Protein 5XOZ (pdb70)

B-factor: mean 30.53, std 9.02, range [13.04, 69.24]

CATH classification: 2.80.10.50

Secondary structure (P-SEA, 3-state):
cccccccccccccccbbbbbbbccccccbbbbbbbbccccccccbbbbbcccccccbbbbbbbccccccccccccbbbbbbccccccccccbbbbbbbccccccccccccccccccbbbbbbccccccccccccbbbbbbcccccbbbbbbbbcccccbbbbbbcccccccccccccc/cccccccccccccccbbbbbbbccccccbbbbbcccccccccccbbbbbcccccccbbbbbbbcccccccccccccbbbbbccccccccccbbbbbbccccccbbbbbbcccccccbbbbbbccccccccccccbbbbbbcccccbbbbbbbbbccccbbbbbbccccccccccccccc

Solvent-accessible surface area: 17000 Å² total; per-residue (Å²): 156,93,67,0,69,12,65,114,46,82,33,0,52,4,2,21,61,10,53,1,18,8,14,105,123,28,127,28,5,2,0,0,48,24,46,110,18,55,153,37,171,9,36,4,4,0,0,0,11,69,134,96,123,69,62,25,30,24,0,17,0,2,4,75,44,173,8,61,4,38,0,58,8,42,32,72,0,49,0,19,1,44,152,84,32,152,68,0,125,31,17,72,12,40,0,7,40,6,120,118,27,118,70,18,0,0,0,0,6,7,109,111,30,16,113,72,89,124,55,56,76,32,41,4,16,0,72,87,44,56,83,58,129,2,15,46,2,2,2,25,45,153,89,31,131,103,65,35,41,0,2,85,84,75,50,125,40,43,0,42,4,0,9,20,22,138,158,149,9,10,48,0,4,0,30,76,13,138,151,66,61,0,18,10,14,28,0,45,22,0,104,43,37,24,94,12,44,1,31,11,21,108,142,27,125,29,5,2,0,0,47,22,47,115,19,62,144,35,163,9,35,3,4,0,0,0,6,72,120,86,126,61,64,25,36,16,0,65,0,46,23,70,54,169,60,93,37,38,0,52,6,40,34,69,1,44,0,27,2,50,147,82,32,150,62,0,102,41,18,88,14,40,0,3,38,11,116,126,27,120,71,19,0,0,0,0,6,9,117,126,26,10,115,77,88,118,52,54,73,30,42,5,13,0,74,82,48,67,80,47,41,1,15,46,2,5,3,26,46,157,90,32,128,105,63,35,38,1,1,86,83,68,50,128,44,43,0,41,2,0,6,19,18,137,156,150,10,10,47,0,7,0,32,85,4,88,137

Nearest PDB structures (foldseek):
  5xoz-assembly1_A  TM=1.006E+00  e=1.380E-34  Cicer arietinum
  6jbp-assembly1_B  TM=9.599E-01  e=2.990E-22  Mucuna pruriens
  1r8n-assembly1_A  TM=9.044E-01  e=3.678E-17  Delonix regia
  5yh4-assembly1_A  TM=8.501E-01  e=3.879E-13  Vitis vinifera
  8wq6-assembly2_B  TM=8.380E-01  e=3.503E-12  Durio zibethinus

Sequence (357 aa):
VEQVLDINGNPIFPGGKYYILPAIRGPPGGGVRLDKTGDSECPVTVLQDYKEVINGLPVKFVIPGISPGIIFTGTPIEIEFTKKPNCAESSKWLIFVDDTIDKACIGIGGPENYSGKQTLSGTFNIQKYGSGFGYKLGFCVKGSPICLDIGRYDNDEGGRRLNLTEHEAFRVVFVDASVEQVLDINGNPIFPGGKYYILPAIRGPPGGGVRLDKTGDSECPVTVLQDYKEVINGLPVKFVIPGISPGIIFTGTPIEIEFTKKPNCAESSKWLIFVDDTIDKACIGIGGPENYSGKQTLSGTFNIQKYGSGFGYKLGFCVKGSPICLDIGRYDNDEGGRRLNLTEHEAFRVVFVDASS

Organism: Cicer arietinum (NCBI:txid3827)

Structure (mmCIF, N/CA/C/O backbone):
data_5XOZ
#
_entry.id   5XOZ
#
_cell.length_a   38.730
_cell.length_b   88.220
_cell.length_c   59.340
_cell.angle_alpha   90.00
_cell.angle_beta   108.32
_cell.angle_gamma   90.00
#
_symmetry.space_group_name_H-M   'P 1 21 1'
#
loop_
_atom_site.group_PDB
_atom_site.id
_atom_site.type_symbol
_atom_site.label_atom_id
_atom_site.label_alt_id
_atom_site.label_comp_id
_atom_site.label_asym_id
_atom_site.label_entity_id
_atom_site.label_seq_id
_atom_site.pdbx_PDB_ins_code
_atom_site.Cartn_x
_atom_site.Cartn_y
_atom_site.Cartn_z
_atom_site.occupancy
_atom_site.B_iso_or_equiv
_atom_site.auth_seq_id
_atom_site.auth_comp_id
_atom_site.auth_asym_id
_atom_site.auth_atom_id
_atom_site.pdbx_PDB_model_num
ATOM 1 N N . VAL A 1 12 ? -5.038 12.668 21.140 1.00 40.82 12 VAL A N 1
A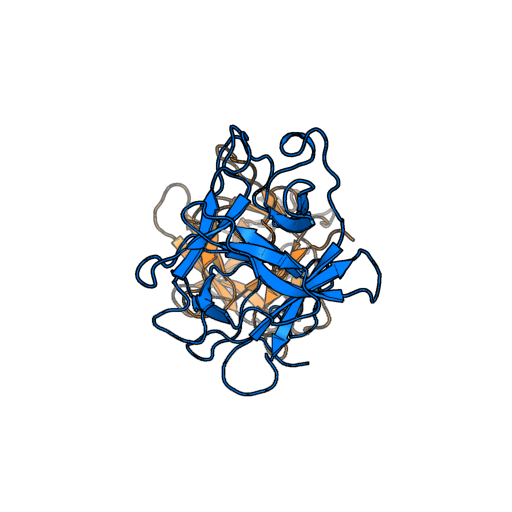TOM 2 C CA . VAL A 1 12 ? -3.747 12.813 20.334 1.00 39.41 12 VAL A CA 1
ATOM 3 C C . VAL A 1 12 ? -4.085 12.875 18.859 1.00 37.69 12 VAL A C 1
ATOM 4 O O . VAL A 1 12 ? -4.262 11.840 18.212 1.00 36.82 12 VAL A O 1
ATOM 8 N N . GLU A 1 13 ? -4.187 14.105 18.355 1.00 39.41 13 GLU A N 1
ATOM 9 C CA . GLU A 1 13 ? -4.457 14.387 16.935 1.00 36.49 13 GLU A CA 1
ATOM 10 C C . GLU A 1 13 ? -3.439 15.360 16.432 1.00 30.75 13 GLU A C 1
ATOM 11 O O . GLU A 1 13 ? -2.702 15.930 17.212 1.00 29.27 13 GLU A O 1
ATOM 17 N N . GLN A 1 14 ? -3.426 15.558 15.120 1.00 30.53 14 GLN A N 1
ATOM 18 C CA . GLN A 1 14 ? -2.613 16.602 14.516 1.00 30.48 14 GLN A CA 1
ATOM 19 C C . GLN A 1 14 ? -3.173 17.965 14.903 1.00 28.01 14 GLN A C 1
ATOM 20 O O . GLN A 1 14 ? -4.377 18.171 14.891 1.00 30.53 14 GLN A O 1
ATOM 26 N N . VAL A 1 15 ? -2.312 18.900 15.258 1.00 25.87 15 VAL A N 1
ATOM 27 C CA . VAL A 1 15 ? -2.767 20.285 15.477 1.00 25.57 15 VAL A CA 1
ATOM 28 C C . VAL A 1 15 ? -2.915 20.953 14.101 1.00 24.75 15 VAL A C 1
ATOM 29 O O . VAL A 1 15 ? -2.060 20.803 13.231 1.00 25.35 15 VAL A O 1
ATOM 33 N N . LEU A 1 16 ? -3.979 21.716 13.943 1.00 23.90 16 LEU A N 1
ATOM 34 C CA . LEU A 1 16 ? -4.310 22.343 12.683 1.00 27.03 16 LEU A CA 1
ATOM 35 C C . LEU A 1 16 ? -4.387 23.867 12.761 1.00 25.74 16 LEU A C 1
ATOM 36 O O . LEU A 1 16 ? -4.698 24.456 13.819 1.00 23.31 16 LEU A O 1
ATOM 41 N N . ASP A 1 17 ? -4.127 24.489 11.613 1.00 25.10 17 ASP A N 1
ATOM 42 C CA . ASP A 1 17 ? -4.281 25.933 11.486 1.00 29.52 17 ASP A CA 1
ATOM 43 C C . ASP A 1 17 ? -5.731 26.275 11.170 1.00 30.63 17 ASP A C 1
ATOM 44 O O . ASP A 1 17 ? -6.545 25.396 10.988 1.00 32.91 17 ASP A O 1
ATOM 49 N N . ILE A 1 18 ? -6.034 27.560 11.090 1.00 30.71 18 ILE A N 1
ATOM 50 C CA . ILE A 1 18 ? -7.359 28.039 10.727 1.00 31.35 18 ILE A CA 1
ATOM 51 C C . ILE A 1 18 ? -7.883 27.565 9.333 1.00 30.10 18 ILE A C 1
ATOM 52 O O . ILE A 1 18 ? -9.077 27.487 9.110 1.00 28.04 18 ILE A O 1
ATOM 57 N N . ASN A 1 19 ? -6.979 27.275 8.409 1.00 32.92 19 ASN A N 1
ATOM 58 C CA . ASN A 1 19 ? -7.344 26.790 7.062 1.00 34.62 19 ASN A CA 1
ATOM 59 C C . ASN A 1 19 ? -7.577 25.281 7.045 1.00 31.71 19 ASN A C 1
ATOM 60 O O . ASN A 1 19 ? -7.967 24.736 6.027 1.00 32.66 19 ASN A O 1
ATOM 65 N N . GLY A 1 20 ? -7.276 24.614 8.146 1.00 29.58 20 GLY A N 1
ATOM 66 C CA . GLY A 1 20 ? -7.476 23.190 8.284 1.00 28.79 20 GLY A CA 1
ATOM 67 C C . GLY A 1 20 ? -6.263 22.351 7.982 1.00 27.91 20 GLY A C 1
ATOM 68 O O . GLY A 1 20 ? -6.354 21.141 8.050 1.00 33.35 20 GLY A O 1
ATOM 69 N N . ASN A 1 21 ? -5.136 22.974 7.646 1.00 29.05 21 ASN A N 1
ATOM 70 C CA . ASN A 1 21 ? -3.896 22.253 7.359 1.00 29.63 21 ASN A CA 1
ATOM 71 C C . ASN A 1 21 ? -3.106 21.898 8.633 1.00 30.35 21 ASN A C 1
ATOM 72 O O . ASN A 1 21 ? -3.283 22.525 9.664 1.00 32.33 21 ASN A O 1
ATOM 77 N N . PRO A 1 22 ? -2.255 20.868 8.574 1.00 30.25 22 PRO A N 1
ATOM 78 C CA . PRO A 1 22 ? -1.430 20.597 9.744 1.00 28.63 22 PRO A CA 1
ATOM 79 C C . PRO A 1 22 ? -0.443 21.704 10.054 1.00 27.92 22 PRO A C 1
ATOM 80 O O . PRO A 1 22 ? 0.047 22.383 9.163 1.00 30.83 22 PRO A O 1
ATOM 84 N N . ILE A 1 23 ? -0.169 21.897 11.338 1.00 31.29 23 ILE A N 1
ATOM 85 C CA . ILE A 1 23 ? 0.950 22.726 11.803 1.00 26.89 23 ILE A CA 1
ATOM 86 C C . ILE A 1 23 ? 2.198 21.902 11.565 1.00 26.58 23 ILE A C 1
ATOM 87 O O . ILE A 1 23 ? 2.312 20.753 12.037 1.00 21.05 23 ILE A O 1
ATOM 92 N N . PHE A 1 24 ? 3.087 22.492 10.762 1.00 29.90 24 PHE A N 1
ATOM 93 C CA . PHE A 1 24 ? 4.399 21.931 10.466 1.00 29.24 24 PHE A CA 1
ATOM 94 C C . PHE A 1 24 ? 5.417 22.511 11.438 1.00 26.11 24 PHE A C 1
ATOM 95 O O . PHE A 1 24 ? 5.444 23.731 11.627 1.00 27.08 24 PHE A O 1
ATOM 103 N N . PRO A 1 25 ? 6.254 21.649 12.059 1.00 26.39 25 PRO A N 1
ATOM 104 C CA . PRO A 1 25 ? 7.416 22.150 12.814 1.00 25.43 25 PRO A CA 1
ATOM 105 C C . PRO A 1 25 ? 8.328 22.993 11.949 1.00 24.03 25 PRO A C 1
ATOM 106 O O . PRO A 1 25 ? 8.526 22.672 10.803 1.00 27.60 25 PRO A O 1
ATOM 110 N N . GLY A 1 26 ? 8.791 24.117 12.464 1.00 25.66 26 GLY A N 1
ATOM 111 C CA . GLY A 1 26 ? 9.527 25.092 11.657 1.00 25.54 26 GLY A CA 1
ATOM 112 C C . GLY A 1 26 ? 8.730 26.097 10.837 1.00 23.21 26 GLY A C 1
ATOM 113 O O . GLY A 1 26 ? 9.269 27.109 10.410 1.00 23.54 26 GLY A O 1
ATOM 114 N N . GLY A 1 27 ? 7.458 25.806 10.602 1.00 24.21 27 GLY A N 1
ATOM 115 C CA . GLY A 1 27 ? 6.578 26.671 9.867 1.00 23.50 27 GLY A CA 1
ATOM 116 C C . GLY A 1 27 ? 6.235 27.894 10.696 1.00 25.41 27 GLY A C 1
ATOM 117 O O . GLY A 1 27 ? 6.210 27.830 11.915 1.00 25.75 27 GLY A O 1
ATOM 118 N N . LYS A 1 28 ? 5.970 28.999 10.017 1.00 24.48 28 LYS A N 1
ATOM 119 C CA . LYS A 1 28 ? 5.705 30.258 10.631 1.00 24.61 28 LYS A CA 1
ATOM 120 C C . LYS A 1 28 ? 4.205 30.462 10.822 1.00 24.00 28 LYS A C 1
ATOM 121 O O . LYS A 1 28 ? 3.448 30.402 9.861 1.00 25.37 28 LYS A O 1
ATOM 127 N N . TYR A 1 29 ? 3.790 30.762 12.055 1.00 22.58 29 TYR A N 1
ATOM 128 C CA . TYR A 1 29 ? 2.382 30.968 12.379 1.00 21.40 29 TYR A CA 1
ATOM 129 C C . TYR A 1 29 ? 2.190 32.156 13.301 1.00 20.33 29 TYR A C 1
ATOM 130 O O . TYR A 1 29 ? 2.976 32.369 14.220 1.00 22.44 29 TYR A O 1
ATOM 139 N N . TYR A 1 30 ? 1.143 32.926 13.061 1.00 20.42 30 TYR A N 1
ATOM 140 C CA . TYR A 1 30 ? 0.608 33.825 14.057 1.00 20.90 30 TYR A CA 1
ATOM 141 C C . TYR A 1 30 ? -0.214 32.997 15.046 1.00 18.68 30 TYR A C 1
ATOM 142 O O . TYR A 1 30 ? -0.805 31.995 14.670 1.00 17.40 30 TYR A O 1
ATOM 151 N N . ILE A 1 31 ? -0.221 33.431 16.308 1.00 20.47 31 ILE A N 1
ATOM 152 C CA . ILE A 1 31 ? -1.128 32.923 17.363 1.00 20.15 31 ILE A CA 1
ATOM 153 C C . ILE A 1 31 ? -2.148 34.009 17.682 1.00 20.28 31 ILE A C 1
ATOM 154 O O . ILE A 1 31 ? -1.787 35.015 18.264 1.00 18.63 31 ILE A O 1
ATOM 159 N N . LEU A 1 32 ? -3.421 33.772 17.338 1.00 22.09 32 LEU A N 1
ATOM 160 C CA . LEU A 1 32 ? -4.493 34.773 17.483 1.00 20.76 32 LEU A CA 1
ATOM 161 C C . LEU A 1 32 ? -5.575 34.198 18.350 1.00 20.15 32 LEU A C 1
ATOM 162 O O . LEU A 1 32 ? -5.646 32.988 18.456 1.00 20.92 32 LEU A O 1
ATOM 167 N N . PRO A 1 33 ? -6.430 35.052 18.953 1.00 22.91 33 PRO A N 1
ATOM 168 C CA . PRO A 1 33 ? -7.657 34.572 19.628 1.00 23.91 33 PRO A CA 1
ATOM 169 C C . PRO A 1 33 ? -8.600 33.854 18.697 1.00 24.31 33 PRO A C 1
ATOM 170 O O . PRO A 1 33 ? -8.767 34.280 17.567 1.00 25.55 33 PRO A O 1
ATOM 174 N N . ALA A 1 34 ? -9.179 32.752 19.160 1.00 27.30 34 ALA A N 1
ATOM 175 C CA . ALA A 1 34 ? -10.142 32.009 18.374 1.00 27.90 34 ALA A CA 1
ATOM 176 C C . ALA A 1 34 ? -11.340 32.912 18.133 1.00 28.07 34 ALA A C 1
ATOM 177 O O . ALA A 1 34 ? -11.761 33.098 17.006 1.00 30.69 34 ALA A O 1
ATOM 179 N N . ILE A 1 35 ? -11.812 33.548 19.192 1.00 30.11 35 ILE A N 1
ATOM 180 C CA . ILE A 1 35 ? -12.904 34.512 19.123 1.00 32.26 35 ILE A CA 1
ATOM 181 C C . ILE A 1 35 ? -12.432 35.892 18.687 1.00 30.56 35 ILE A C 1
ATOM 182 O O . ILE A 1 35 ? -11.675 36.530 19.407 1.00 27.52 35 ILE A O 1
ATOM 187 N N . ARG A 1 36 ? -12.898 36.340 17.516 1.00 34.98 36 ARG A N 1
ATOM 188 C CA . ARG A 1 36 ? -12.576 37.668 16.976 1.00 37.59 36 ARG A CA 1
ATOM 189 C C . ARG A 1 36 ? -13.282 38.782 17.774 1.00 43.60 36 ARG A C 1
ATOM 190 O O . ARG A 1 36 ? -14.234 38.520 18.508 1.00 41.20 36 ARG A O 1
ATOM 198 N N . GLY A 1 37 ? -12.765 40.015 17.640 1.00 46.49 37 GLY A N 1
ATOM 199 C CA . GLY A 1 37 ? -13.300 41.206 18.310 1.00 40.94 37 GLY A CA 1
ATOM 200 C C . GLY A 1 37 ? -12.609 41.548 19.621 1.00 41.94 37 GLY A C 1
ATOM 201 O O . GLY A 1 37 ? -11.390 41.657 19.683 1.00 44.29 37 GLY A O 1
ATOM 202 N N . PRO A 1 38 ? -13.377 41.731 20.697 1.00 44.19 38 PRO A N 1
ATOM 203 C CA . PRO A 1 38 ? -12.820 42.168 21.991 1.00 41.88 38 PRO A CA 1
ATOM 204 C C . PRO A 1 38 ? -11.586 41.466 22.541 1.00 35.37 38 PRO A C 1
ATOM 205 O O . PRO A 1 38 ? -10.851 42.103 23.253 1.00 40.29 38 PRO A O 1
ATOM 209 N N . PRO A 1 39 ? -11.383 40.163 22.276 1.00 36.07 39 PRO A N 1
ATOM 210 C CA . PRO A 1 39 ? -10.154 39.511 22.820 1.00 37.01 39 PRO A CA 1
ATOM 211 C C . PRO A 1 39 ? -8.775 40.086 22.380 1.00 33.89 39 PRO A C 1
ATOM 212 O O . PRO A 1 39 ? -7.778 39.902 23.083 1.00 30.45 39 PRO A O 1
ATOM 216 N N . GLY A 1 40 ? -8.736 40.802 21.262 1.00 32.35 40 GLY A N 1
ATOM 217 C CA . GLY A 1 40 ? -7.563 41.571 20.895 1.00 30.52 40 GLY A CA 1
ATOM 218 C C . GLY A 1 40 ? -6.915 40.965 19.690 1.00 30.01 40 GLY A C 1
ATOM 219 O O . GLY A 1 40 ? -7.602 40.467 18.809 1.00 29.10 40 GLY A O 1
ATOM 220 N N . GLY A 1 41 ? -5.584 40.994 19.665 1.00 29.51 41 GLY A N 1
ATOM 221 C CA . GLY A 1 41 ? -4.800 40.500 18.522 1.00 26.92 41 GLY A CA 1
ATOM 222 C C . GLY A 1 41 ? -3.736 39.471 18.893 1.00 22.13 41 GLY A C 1
ATOM 223 O O . GLY A 1 41 ? -3.874 38.764 19.851 1.00 18.47 41 GLY A O 1
ATOM 224 N N . GLY A 1 42 ? -2.665 39.430 18.101 1.00 23.13 42 GLY A N 1
ATOM 225 C CA . GLY A 1 42 ? -1.624 38.417 18.183 1.00 21.69 42 GLY A CA 1
ATOM 226 C C . GLY A 1 42 ? -0.579 38.676 19.251 1.00 20.75 42 GLY A C 1
ATOM 227 O O . GLY A 1 42 ? -0.711 39.576 20.056 1.00 22.58 42 GLY A O 1
ATOM 228 N N . VAL A 1 43 ? 0.450 37.853 19.263 1.00 19.68 43 VAL A N 1
ATOM 229 C CA . VAL A 1 43 ? 1.486 37.914 20.291 1.00 20.22 43 VAL A CA 1
ATOM 230 C C . VAL A 1 43 ? 2.735 38.553 19.702 1.00 22.34 43 VAL A C 1
ATOM 231 O O . VAL A 1 43 ? 3.135 38.311 18.548 1.00 21.82 43 VAL A O 1
ATOM 235 N N . ARG A 1 44 ? 3.345 39.407 20.500 1.00 23.80 44 ARG A N 1
ATOM 236 C CA . ARG A 1 44 ? 4.520 40.145 20.057 1.00 24.85 44 ARG A CA 1
ATOM 237 C C . ARG A 1 44 ? 5.402 40.353 21.285 1.00 24.78 44 ARG A C 1
ATOM 238 O O . ARG A 1 44 ? 5.122 39.817 22.368 1.00 21.27 44 ARG A O 1
ATOM 246 N N . LEU A 1 45 ? 6.498 41.087 21.083 1.00 28.04 45 LEU A N 1
ATOM 247 C CA . LEU A 1 45 ? 7.472 41.347 22.158 1.00 27.65 45 LEU A CA 1
ATOM 248 C C . LEU A 1 45 ? 7.318 42.747 22.655 1.00 27.72 45 LEU A C 1
ATOM 249 O O . LEU A 1 45 ? 6.872 43.615 21.905 1.00 29.74 45 LEU A O 1
ATOM 254 N N . ASP A 1 46 ? 7.684 42.957 23.918 1.00 29.03 46 ASP A N 1
ATOM 255 C CA . ASP A 1 46 ? 7.845 44.321 24.450 1.00 31.40 46 ASP A CA 1
ATOM 256 C C . ASP A 1 46 ? 8.639 44.334 25.748 1.00 30.37 46 ASP A C 1
ATOM 257 O O . ASP A 1 46 ? 8.833 43.300 26.384 1.00 32.81 46 ASP A O 1
ATOM 262 N N . LYS A 1 47 ? 9.044 45.528 26.151 1.00 29.66 47 LYS A N 1
ATOM 263 C CA . LYS A 1 47 ? 9.704 45.747 27.423 1.00 32.81 47 LYS A CA 1
ATOM 264 C C . LYS A 1 47 ? 8.702 45.892 28.546 1.00 33.00 47 LYS A C 1
ATOM 265 O O . LYS A 1 47 ? 7.640 46.441 28.373 1.00 34.60 47 LYS A O 1
ATOM 271 N N . THR A 1 48 ? 9.034 45.370 29.704 1.00 36.11 48 THR A N 1
ATOM 272 C CA . THR A 1 48 ? 8.157 45.471 30.868 1.00 35.68 48 THR A CA 1
ATOM 273 C C . THR A 1 48 ? 9.055 45.592 32.068 1.00 38.12 48 THR A C 1
ATOM 274 O O . THR A 1 48 ? 10.220 45.169 32.023 1.00 41.26 48 THR A O 1
ATOM 278 N N . GLY A 1 49 ? 8.545 46.197 33.125 1.00 38.46 49 GLY A N 1
ATOM 279 C CA . GLY A 1 49 ? 9.267 46.244 34.385 1.00 40.49 49 GLY A CA 1
ATOM 280 C C . GLY A 1 49 ? 10.703 46.738 34.386 1.00 42.13 49 GLY A C 1
ATOM 281 O O . GLY A 1 49 ? 11.580 46.096 34.991 1.00 42.94 49 GLY A O 1
ATOM 282 N N . ASP A 1 50 ? 10.949 47.855 33.711 1.00 39.98 50 ASP A N 1
ATOM 283 C CA . ASP A 1 50 ? 12.275 48.507 33.736 1.00 49.45 50 ASP A CA 1
ATOM 284 C C . ASP A 1 50 ? 13.404 47.773 32.988 1.00 48.66 50 ASP A C 1
ATOM 285 O O . ASP A 1 50 ? 14.576 48.150 33.089 1.00 48.84 50 ASP A O 1
ATOM 290 N N . SER A 1 51 ? 13.040 46.749 32.222 1.00 49.25 51 SER A N 1
ATOM 291 C CA . SER A 1 51 ? 13.977 46.074 31.332 1.00 44.40 51 SER A CA 1
ATOM 292 C C . SER A 1 51 ? 14.324 47.003 30.167 1.00 41.42 51 SER A C 1
ATOM 293 O O . SER A 1 51 ? 13.491 47.767 29.666 1.00 38.70 51 SER A O 1
ATOM 296 N N . GLU A 1 52 ? 15.563 46.911 29.729 1.00 43.24 52 GLU A N 1
ATOM 297 C CA . GLU A 1 52 ? 16.009 47.674 28.575 1.00 46.21 52 GLU A CA 1
ATOM 298 C C . GLU A 1 52 ? 15.889 46.889 27.260 1.00 42.81 52 GLU A C 1
ATOM 299 O O . GLU A 1 52 ? 16.168 47.436 26.200 1.00 41.84 52 GLU A O 1
ATOM 305 N N . CYS A 1 53 ? 15.439 45.630 27.342 1.00 43.28 53 CYS A N 1
ATOM 306 C CA . CYS A 1 53 ? 15.311 44.718 26.190 1.00 36.90 53 CYS A CA 1
ATOM 307 C C . CYS A 1 53 ? 13.868 44.171 26.093 1.00 35.61 53 CYS A C 1
ATOM 308 O O . CYS A 1 53 ? 13.289 43.728 27.129 1.00 33.45 53 CYS A O 1
ATOM 311 N N . PRO A 1 54 ? 13.270 44.226 24.873 1.00 31.59 54 PRO A N 1
ATOM 312 C CA . PRO A 1 54 ? 11.908 43.703 24.666 1.00 29.25 54 PRO A CA 1
ATOM 313 C C . PRO A 1 54 ? 11.855 42.170 24.628 1.00 26.77 54 PRO A C 1
ATOM 314 O O . PRO A 1 54 ? 11.860 41.540 23.570 1.00 25.31 54 PRO A O 1
ATOM 318 N N . VAL A 1 55 ? 11.819 41.596 25.822 1.00 27.55 55 VAL A N 1
ATOM 319 C CA . VAL A 1 55 ? 11.805 40.161 25.995 1.00 25.47 55 VAL A CA 1
ATOM 320 C C . VAL A 1 55 ? 10.563 39.636 26.651 1.00 22.38 55 VAL A C 1
ATOM 321 O O . VAL A 1 55 ? 10.575 38.469 27.047 1.00 25.88 55 VAL A O 1
ATOM 325 N N . THR A 1 56 ? 9.519 40.434 26.778 1.00 20.76 56 THR A N 1
ATOM 326 C CA . THR A 1 56 ? 8.294 39.936 27.386 1.00 23.32 56 THR A CA 1
ATOM 327 C C . THR A 1 56 ? 7.300 39.629 26.315 1.00 20.75 56 THR A C 1
ATOM 328 O O . THR A 1 56 ? 7.130 40.422 25.423 1.00 23.46 56 THR A O 1
ATOM 332 N N . VAL A 1 57 ? 6.648 38.480 26.396 1.00 20.11 57 VAL A N 1
ATOM 333 C CA . VAL A 1 57 ? 5.583 38.177 25.425 1.00 21.92 57 VAL A CA 1
ATOM 334 C C . VAL A 1 57 ? 4.340 38.923 25.867 1.00 21.90 57 VAL A C 1
ATOM 335 O O . VAL A 1 57 ? 3.862 38.719 27.015 1.00 24.19 57 VAL A O 1
ATOM 339 N N . LEU A 1 58 ? 3.858 39.768 24.964 1.00 20.85 58 LEU A N 1
ATOM 340 C CA . LEU A 1 58 ? 2.592 40.480 25.093 1.00 24.53 58 LEU A CA 1
ATOM 341 C C . LEU A 1 58 ? 1.580 40.117 24.000 1.00 24.18 58 LEU A C 1
ATOM 342 O O . LEU A 1 58 ? 1.927 40.064 22.815 1.00 23.69 58 LEU A O 1
ATOM 347 N N . GLN A 1 59 ? 0.335 39.909 24.417 1.00 22.55 59 GLN A N 1
ATOM 348 C CA . GLN A 1 59 ? -0.782 39.765 23.493 1.00 24.92 59 GLN A CA 1
ATOM 349 C C . GLN A 1 59 ? -1.438 41.147 23.257 1.00 24.18 59 GLN A C 1
ATOM 350 O O . GLN A 1 59 ? -1.867 41.802 24.211 1.00 25.23 59 GLN A O 1
ATOM 356 N N . ASP A 1 60 ? -1.525 41.564 21.999 1.00 23.01 60 ASP A N 1
ATOM 357 C CA . ASP A 1 60 ? -1.979 42.911 21.654 1.00 27.70 60 ASP A CA 1
ATOM 358 C C . ASP A 1 60 ? -3.460 43.174 21.963 1.00 31.86 60 ASP A C 1
ATOM 359 O O . ASP A 1 60 ? -4.319 42.273 21.831 1.00 30.47 60 ASP A O 1
ATOM 364 N N . TYR A 1 61 ? -3.753 44.426 22.352 1.00 34.42 61 TYR A N 1
ATOM 365 C CA . TYR A 1 61 ? -5.120 44.852 22.643 1.00 32.78 61 TYR A CA 1
ATOM 366 C C . TYR A 1 61 ? -6.053 44.875 21.431 1.00 33.33 61 TYR A C 1
ATOM 367 O O . TYR A 1 61 ? -7.257 44.725 21.639 1.00 31.87 61 TYR A O 1
ATOM 376 N N . LYS A 1 62 ? -5.493 45.000 20.216 1.00 32.47 62 LYS A N 1
ATOM 377 C CA . LYS A 1 62 ? -6.244 45.211 18.986 1.00 32.84 62 LYS A CA 1
ATOM 378 C C . LYS A 1 62 ? -6.128 44.087 17.972 1.00 30.81 62 LYS A C 1
ATOM 379 O O . LYS A 1 62 ? -5.066 43.771 17.524 1.00 33.18 62 LYS A O 1
ATOM 385 N N . GLU A 1 63 ? -7.257 43.500 17.609 1.00 35.28 63 GLU A N 1
ATOM 386 C CA . GLU A 1 63 ? -7.416 42.522 16.489 1.00 35.78 63 GLU A CA 1
ATOM 387 C C . GLU A 1 63 ? -6.631 42.811 15.205 1.00 34.76 63 GLU A C 1
ATOM 388 O O . GLU A 1 63 ? -6.074 41.910 14.574 1.00 34.89 63 GLU A O 1
ATOM 394 N N . VAL A 1 64 ? -6.565 44.064 14.809 1.00 35.24 64 VAL A N 1
ATOM 395 C CA . VAL A 1 64 ? -5.811 44.396 13.581 1.00 36.10 64 VAL A CA 1
ATOM 396 C C . VAL A 1 64 ? -4.318 43.997 13.629 1.00 33.73 64 VAL A C 1
ATOM 397 O O . VAL A 1 64 ? -3.732 43.702 12.590 1.00 32.55 64 VAL A O 1
ATOM 401 N N . ILE A 1 65 ? -3.726 43.981 14.828 1.00 31.70 65 ILE A N 1
ATOM 402 C CA . ILE A 1 65 ? -2.324 43.583 15.019 1.00 28.15 65 ILE A CA 1
ATOM 403 C C . ILE A 1 65 ? -2.243 42.053 15.108 1.00 25.14 65 ILE A C 1
ATOM 404 O O . ILE A 1 65 ? -2.625 41.478 16.101 1.00 22.83 65 ILE A O 1
ATOM 409 N N . ASN A 1 66 ? -1.747 41.412 14.064 1.00 24.33 66 ASN A N 1
ATOM 410 C CA . ASN A 1 66 ? -1.468 39.982 14.094 1.00 25.52 66 ASN A CA 1
ATOM 411 C C . ASN A 1 66 ? -0.181 39.594 14.858 1.00 25.16 66 ASN A C 1
ATOM 412 O O . ASN A 1 66 ? -0.000 38.427 15.266 1.00 26.07 66 ASN A O 1
ATOM 417 N N . GLY A 1 67 ? 0.728 40.547 15.028 1.00 25.27 67 GLY A N 1
ATOM 418 C CA . GLY A 1 67 ? 1.933 40.350 15.834 1.00 23.59 67 GLY A CA 1
ATOM 419 C C . GLY A 1 67 ? 3.076 39.652 15.131 1.00 21.83 67 GLY A C 1
ATOM 420 O O . GLY A 1 67 ? 3.179 39.685 13.916 1.00 22.24 67 GLY A O 1
ATOM 421 N N . LEU A 1 68 ? 3.933 39.027 15.927 1.00 21.41 68 LEU A N 1
ATOM 422 C CA . LEU A 1 68 ? 5.143 38.413 15.446 1.00 21.48 68 LEU A CA 1
ATOM 423 C C . LEU A 1 68 ? 4.954 36.918 15.262 1.00 21.44 68 LEU A C 1
ATOM 424 O O . LEU A 1 68 ? 4.437 36.259 16.148 1.00 24.64 68 LEU A O 1
ATOM 429 N N . PRO A 1 69 ? 5.332 36.358 14.102 1.00 22.94 69 PRO A N 1
ATOM 430 C CA . PRO A 1 69 ? 5.107 34.929 13.923 1.00 22.12 69 PRO A CA 1
ATOM 431 C C . PRO A 1 69 ? 6.001 34.075 14.812 1.00 24.00 69 PRO A C 1
ATOM 432 O O . PRO A 1 69 ? 7.166 34.454 15.111 1.00 27.89 69 PRO A O 1
ATOM 436 N N . VAL A 1 70 ? 5.493 32.917 15.199 1.00 21.67 70 VAL A N 1
ATOM 437 C CA . VAL A 1 70 ? 6.303 31.909 15.909 1.00 20.09 70 VAL A CA 1
ATOM 438 C C . VAL A 1 70 ? 6.603 30.738 14.979 1.00 20.66 70 VAL A C 1
ATOM 439 O O . VAL A 1 70 ? 6.032 30.636 13.901 1.00 21.29 70 VAL A O 1
ATOM 443 N N . LYS A 1 71 ? 7.489 29.855 15.422 1.00 20.81 71 LYS A N 1
ATOM 444 C CA . LYS A 1 71 ? 7.581 28.507 14.911 1.00 21.07 71 LYS A CA 1
ATOM 445 C C . LYS A 1 71 ? 7.672 27.529 16.052 1.00 19.54 71 LYS A C 1
ATOM 446 O O . LYS A 1 71 ? 8.244 27.793 17.071 1.00 19.50 71 LYS A O 1
ATOM 452 N N . PHE A 1 72 ? 7.088 26.365 15.840 1.00 21.72 72 PHE A N 1
ATOM 453 C CA . PHE A 1 72 ? 7.031 25.314 16.833 1.00 21.45 72 PHE A CA 1
ATOM 454 C C . PHE A 1 72 ? 8.076 24.262 16.498 1.00 21.99 72 PHE A C 1
ATOM 455 O O . PHE A 1 72 ? 8.080 23.753 15.405 1.00 25.05 72 PHE A O 1
ATOM 463 N N . VAL A 1 73 ? 8.968 23.981 17.439 1.00 21.49 73 VAL A N 1
ATOM 464 C CA . VAL A 1 73 ? 10.072 23.042 17.282 1.00 22.60 73 VAL A CA 1
ATOM 465 C C . VAL A 1 73 ? 9.806 21.862 18.202 1.00 25.51 73 VAL A C 1
ATOM 466 O O . VAL A 1 73 ? 9.222 22.056 19.271 1.00 28.76 73 VAL A O 1
ATOM 470 N N . ILE A 1 74 ? 10.195 20.649 17.811 1.00 25.37 74 ILE A N 1
ATOM 471 C CA . ILE A 1 74 ? 9.975 19.480 18.658 1.00 25.55 74 ILE A CA 1
ATOM 472 C C . ILE A 1 74 ? 11.323 19.028 19.193 1.00 26.51 74 ILE A C 1
ATOM 473 O O . ILE A 1 74 ? 12.214 18.808 18.412 1.00 29.35 74 ILE A O 1
ATOM 478 N N . PRO A 1 75 ? 11.483 18.896 20.523 1.00 26.15 75 PRO A N 1
ATOM 479 C CA . PRO A 1 75 ? 12.703 18.298 21.038 1.00 24.09 75 PRO A CA 1
ATOM 480 C C . PRO A 1 75 ? 12.766 16.766 20.942 1.00 28.79 75 PRO A C 1
ATOM 481 O O . PRO A 1 75 ? 13.863 16.220 20.816 1.00 33.34 75 PRO A O 1
ATOM 485 N N . GLY A 1 76 ? 11.635 16.063 21.038 1.00 31.49 76 GLY A N 1
ATOM 486 C CA . GLY A 1 76 ? 11.627 14.576 20.907 1.00 35.99 76 GLY A CA 1
ATOM 487 C C . GLY A 1 76 ? 11.877 14.049 19.477 1.00 39.18 76 GLY A C 1
ATOM 488 O O . GLY A 1 76 ? 12.506 14.740 18.645 1.00 39.56 76 GLY A O 1
ATOM 489 N N . ILE A 1 77 ? 11.402 12.833 19.188 1.00 37.19 77 ILE A N 1
ATOM 490 C CA . ILE A 1 77 ? 11.425 12.325 17.799 1.00 42.00 77 ILE A CA 1
ATOM 491 C C . ILE A 1 77 ? 10.267 12.918 17.045 1.00 40.92 77 ILE A C 1
ATOM 492 O O . ILE A 1 77 ? 9.153 12.889 17.533 1.00 40.93 77 ILE A O 1
ATOM 497 N N . SER A 1 78 ? 10.519 13.405 15.832 1.00 40.74 78 SER A N 1
ATOM 498 C CA . SER A 1 78 ? 9.481 14.120 15.064 1.00 39.26 78 SER A CA 1
ATOM 499 C C . SER A 1 78 ? 8.883 13.239 13.997 1.00 37.51 78 SER A C 1
ATOM 500 O O . SER A 1 78 ? 9.620 12.596 13.269 1.00 37.61 78 SER A O 1
ATOM 503 N N . PRO A 1 79 ? 7.538 13.234 13.885 1.00 40.87 79 PRO A N 1
ATOM 504 C CA . PRO A 1 79 ? 6.922 12.611 12.719 1.00 40.49 79 PRO A CA 1
ATOM 505 C C . PRO A 1 79 ? 6.824 13.608 11.528 1.00 43.54 79 PRO A C 1
ATOM 506 O O . PRO A 1 79 ? 6.439 13.212 10.423 1.00 46.63 79 PRO A O 1
ATOM 510 N N . GLY A 1 80 ? 7.160 14.886 11.749 1.00 40.82 80 GLY A N 1
ATOM 511 C CA . GLY A 1 80 ? 6.992 15.936 10.728 1.00 38.95 80 GLY A CA 1
ATOM 512 C C . GLY A 1 80 ? 5.735 16.794 10.881 1.00 37.14 80 GLY A C 1
ATOM 513 O O . GLY A 1 80 ? 5.480 17.682 10.068 1.00 32.57 80 GLY A O 1
ATOM 514 N N . ILE A 1 81 ? 4.958 16.523 11.937 1.00 38.47 81 ILE A N 1
ATOM 515 C CA . ILE A 1 81 ? 3.725 17.263 12.272 1.00 35.54 81 ILE A CA 1
ATOM 516 C C . ILE A 1 81 ? 3.635 17.403 13.802 1.00 31.53 81 ILE A C 1
ATOM 517 O O . ILE A 1 81 ? 4.084 16.511 14.559 1.00 31.59 81 ILE A O 1
ATOM 522 N N . ILE A 1 82 ? 3.058 18.521 14.246 1.00 28.30 82 ILE A N 1
ATOM 523 C CA . ILE A 1 82 ? 2.819 18.782 15.684 1.00 25.73 82 ILE A CA 1
ATOM 524 C C . ILE A 1 82 ? 1.521 18.093 16.100 1.00 24.98 82 ILE A C 1
ATOM 525 O O . ILE A 1 82 ? 0.453 18.429 15.591 1.00 26.56 82 ILE A O 1
ATOM 530 N N . PHE A 1 83 ? 1.604 17.164 17.034 1.00 24.62 83 PHE A N 1
ATOM 531 C CA . PHE A 1 83 ? 0.414 16.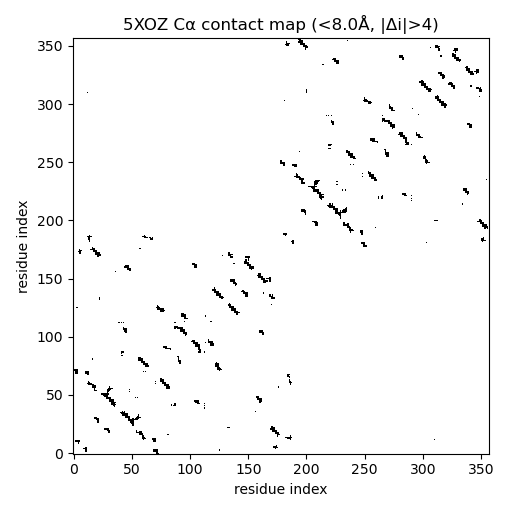587 17.666 1.00 26.52 83 PHE A CA 1
ATOM 532 C C . PHE A 1 83 ? 0.011 17.322 18.979 1.00 27.47 83 PHE A C 1
ATOM 533 O O . PHE A 1 83 ? 0.828 17.976 19.644 1.00 27.81 83 PHE A O 1
ATOM 541 N N . THR A 1 84 ? -1.258 17.197 19.356 1.00 26.99 84 THR A N 1
ATOM 542 C CA . THR A 1 84 ? -1.719 17.633 20.659 1.00 26.59 84 THR A CA 1
ATOM 543 C C . THR A 1 84 ? -0.978 16.893 21.734 1.00 25.81 84 THR A C 1
ATOM 544 O O . THR A 1 84 ? -0.514 15.812 21.514 1.00 27.56 84 THR A O 1
ATOM 548 N N . GLY A 1 85 ? -0.823 17.534 22.887 1.00 28.89 85 GLY A N 1
ATOM 549 C CA . GLY A 1 85 ? -0.105 16.967 24.025 1.00 27.86 85 GLY A CA 1
ATOM 550 C C . GLY A 1 85 ? 1.312 16.532 23.753 1.00 26.12 85 GLY A C 1
ATOM 551 O O . GLY A 1 85 ? 1.805 15.629 24.373 1.00 31.89 85 GLY A O 1
ATOM 552 N N . THR A 1 86 ? 1.966 17.167 22.819 1.00 26.25 86 THR A N 1
ATOM 553 C CA . THR A 1 86 ? 3.345 16.833 22.487 1.00 26.03 86 THR A CA 1
ATOM 554 C C . THR A 1 86 ? 4.223 17.942 23.034 1.00 22.93 86 THR A C 1
ATOM 555 O O . THR A 1 86 ? 3.930 19.130 22.766 1.00 20.35 86 THR A O 1
ATOM 559 N N . PRO A 1 87 ? 5.287 17.574 23.785 1.00 21.90 87 PRO A N 1
ATOM 560 C CA . PRO A 1 87 ? 6.211 18.614 24.205 1.00 21.22 87 PRO A CA 1
ATOM 561 C C . PRO A 1 87 ? 6.763 19.340 22.976 1.00 20.32 87 PRO A C 1
ATOM 562 O O . PRO A 1 87 ? 7.220 18.722 22.025 1.00 21.75 87 PRO A O 1
ATOM 566 N N . ILE A 1 88 ? 6.640 20.653 22.989 1.00 20.44 88 ILE A N 1
ATOM 567 C CA . ILE A 1 88 ? 7.196 21.497 21.954 1.00 19.81 88 ILE A CA 1
ATOM 568 C C . ILE A 1 88 ? 7.895 22.725 22.560 1.00 20.75 88 ILE A C 1
ATOM 569 O O . ILE A 1 88 ? 7.674 23.096 23.726 1.00 20.17 88 ILE A O 1
ATOM 574 N N . GLU A 1 89 ? 8.718 23.358 21.731 1.00 19.89 89 GLU A N 1
ATOM 575 C CA . GLU A 1 89 ? 9.303 24.655 22.021 1.00 19.05 89 GLU A CA 1
ATOM 576 C C . GLU A 1 89 ? 8.715 25.660 21.085 1.00 17.51 89 GLU A C 1
ATOM 577 O O . GLU A 1 89 ? 8.497 25.352 19.946 1.00 20.14 89 GLU A O 1
ATOM 583 N N . ILE A 1 90 ? 8.394 26.838 21.586 1.00 17.07 90 ILE A N 1
ATOM 584 C CA . ILE A 1 90 ? 7.832 27.909 20.788 1.00 16.58 90 ILE A CA 1
ATOM 585 C C . ILE A 1 90 ? 8.914 28.961 20.677 1.00 17.91 90 ILE A C 1
ATOM 586 O O . ILE A 1 90 ? 9.588 29.273 21.636 1.00 15.86 90 ILE A O 1
ATOM 591 N N . GLU A 1 91 ? 9.089 29.521 19.494 1.00 20.74 91 GLU A N 1
ATOM 592 C CA . GLU A 1 91 ? 10.031 30.610 19.337 1.00 21.15 91 GLU A CA 1
ATOM 593 C C . GLU A 1 91 ? 9.600 31.612 18.291 1.00 20.73 91 GLU A C 1
ATOM 594 O O . GLU A 1 91 ? 9.147 31.214 17.218 1.00 19.27 91 GLU A O 1
ATOM 600 N N . PHE A 1 92 ? 9.747 32.907 18.608 1.00 19.92 92 PHE A N 1
ATOM 601 C CA . PHE A 1 92 ? 9.521 33.931 17.628 1.00 19.77 92 PHE A CA 1
ATOM 602 C C . PHE A 1 92 ? 10.533 33.782 16.469 1.00 21.96 92 PHE A C 1
ATOM 603 O O . PHE A 1 92 ? 11.648 33.347 16.644 1.00 16.92 92 PHE A O 1
ATOM 611 N N . THR A 1 93 ? 10.099 34.166 15.272 1.00 26.23 93 THR A N 1
ATOM 612 C CA . THR A 1 93 ? 10.933 34.115 14.089 1.00 26.65 93 THR A CA 1
ATOM 613 C C . THR A 1 93 ? 11.957 35.247 14.054 1.00 26.76 93 THR A C 1
ATOM 614 O O . THR A 1 93 ? 13.107 35.013 13.806 1.00 30.43 93 THR A O 1
ATOM 618 N N . LYS A 1 94 ? 11.529 36.473 14.263 1.00 29.13 94 LYS A N 1
ATOM 619 C CA . LYS A 1 94 ? 12.473 37.602 14.416 1.00 30.66 94 LYS A CA 1
ATOM 620 C C . LYS A 1 94 ? 12.690 37.682 15.899 1.00 28.44 94 LYS A C 1
ATOM 621 O O . LYS A 1 94 ? 11.895 37.134 16.644 1.00 27.95 94 LYS A O 1
ATOM 627 N N . LYS A 1 95 ? 13.781 38.335 16.305 1.00 29.49 95 LYS A N 1
ATOM 628 C CA . LYS A 1 95 ? 14.045 38.710 17.706 1.00 28.52 95 LYS A CA 1
ATOM 629 C C . LYS A 1 95 ? 15.034 39.874 17.785 1.00 28.25 95 LYS A C 1
ATOM 630 O O . LYS A 1 95 ? 15.852 40.037 16.882 1.00 27.84 95 LYS A O 1
ATOM 636 N N . PRO A 1 96 ? 14.981 40.669 18.879 1.00 28.57 96 PRO A N 1
ATOM 637 C CA . PRO A 1 96 ? 15.915 41.787 19.065 1.00 27.04 96 PRO A CA 1
ATOM 638 C C . PRO A 1 96 ? 17.331 41.332 19.457 1.00 32.09 96 PRO A C 1
ATOM 639 O O . PRO A 1 96 ? 17.496 40.261 20.084 1.00 34.29 96 PRO A O 1
ATOM 643 N N . ASN A 1 97 ? 18.329 42.150 19.104 1.00 33.17 97 ASN A N 1
ATOM 644 C CA . ASN A 1 97 ? 19.739 41.862 19.360 1.00 33.53 97 ASN A CA 1
ATOM 645 C C . ASN A 1 97 ? 20.061 41.608 20.832 1.00 39.91 97 ASN A C 1
ATOM 646 O O . ASN A 1 97 ? 20.760 40.630 21.170 1.00 43.58 97 ASN A O 1
ATOM 651 N N . CYS A 1 98 ? 19.516 42.434 21.720 1.00 39.53 98 CYS A N 1
ATOM 652 C CA . CYS A 1 98 ? 19.756 42.263 23.151 1.00 36.66 98 CYS A CA 1
ATOM 653 C C . CYS A 1 98 ? 19.211 40.941 23.761 1.00 35.97 98 CYS A C 1
ATOM 654 O O . CYS A 1 98 ? 19.488 40.624 24.928 1.00 36.77 98 CYS A O 1
ATOM 657 N N . ALA A 1 99 ? 18.369 40.220 23.025 1.00 33.33 99 ALA A N 1
ATOM 658 C CA . ALA A 1 99 ? 17.930 38.901 23.466 1.00 34.12 99 ALA A CA 1
ATOM 659 C C . ALA A 1 99 ? 18.855 37.840 22.870 1.00 31.69 99 ALA A C 1
ATOM 660 O O . ALA A 1 99 ? 19.077 37.810 21.670 1.00 28.50 99 ALA A O 1
ATOM 662 N N . GLU A 1 100 ? 19.395 36.987 23.730 1.00 31.94 100 GLU A N 1
ATOM 663 C CA . GLU A 1 100 ? 20.292 35.923 23.301 1.00 32.44 100 GLU A CA 1
ATOM 664 C C . GLU A 1 100 ? 19.542 34.925 22.401 1.00 33.11 100 GLU A C 1
ATOM 665 O O . GLU A 1 100 ? 20.074 34.454 21.380 1.00 35.15 100 GLU A O 1
ATOM 671 N N . SER A 1 101 ? 18.305 34.604 22.796 1.00 29.90 101 SER A N 1
ATOM 672 C CA . SER A 1 101 ? 17.482 33.598 22.141 1.00 26.70 101 SER A CA 1
ATOM 673 C C . SER A 1 101 ? 16.072 34.119 21.903 1.00 26.08 101 SER A C 1
ATOM 674 O O . SER A 1 101 ? 15.526 34.836 22.728 1.00 27.48 101 SER A O 1
ATOM 677 N N . SER A 1 102 ? 15.457 33.725 20.795 1.00 23.85 102 SER A N 1
ATOM 678 C CA . SER A 1 102 ? 14.048 34.032 20.579 1.00 22.79 102 SER A CA 1
ATOM 679 C C . SER A 1 102 ? 13.062 32.961 21.119 1.00 22.46 102 SER A C 1
ATOM 680 O O . SER A 1 102 ? 11.865 33.016 20.812 1.00 21.38 102 SER A O 1
ATOM 683 N N . LYS A 1 103 ? 13.568 32.027 21.923 1.00 21.36 103 LYS A N 1
ATOM 684 C CA . LYS A 1 103 ? 12.835 30.873 22.367 1.00 20.82 103 LYS A CA 1
ATOM 685 C C . LYS A 1 103 ? 11.997 31.284 23.571 1.00 18.06 103 LYS A C 1
ATOM 686 O O . LYS A 1 103 ? 12.489 31.852 24.487 1.00 21.16 103 LYS A O 1
ATOM 692 N N . TRP A 1 104 ? 10.717 30.987 23.539 1.00 18.20 104 TRP A N 1
ATOM 693 C CA . TRP A 1 104 ? 9.817 31.194 24.675 1.00 18.39 104 TRP A CA 1
ATOM 694 C C . TRP A 1 104 ? 10.241 30.389 25.908 1.00 18.20 104 TRP A C 1
ATOM 695 O O . TRP A 1 104 ? 10.544 29.214 25.801 1.00 18.31 104 TRP A O 1
ATOM 706 N N . LEU A 1 105 ? 10.254 31.073 27.043 1.00 19.28 105 LEU A N 1
ATOM 707 C CA . LEU A 1 105 ? 10.506 30.519 28.348 1.00 20.19 105 LEU A CA 1
ATOM 708 C C . LEU A 1 105 ? 9.540 31.124 29.351 1.00 20.30 105 LEU A C 1
ATOM 709 O O . LEU A 1 105 ? 8.820 32.055 29.050 1.00 20.68 105 LEU A O 1
ATOM 714 N N . ILE A 1 106 ? 9.549 30.580 30.562 1.00 23.51 106 ILE A N 1
ATOM 715 C CA . ILE A 1 106 ? 8.721 31.057 31.674 1.00 23.15 106 ILE A CA 1
ATOM 716 C C . ILE A 1 106 ? 9.612 31.748 32.673 1.00 23.43 106 ILE A C 1
ATOM 717 O O . ILE A 1 106 ? 10.611 31.166 33.111 1.00 23.81 106 ILE A O 1
ATOM 722 N N . PHE A 1 107 ? 9.227 32.972 33.038 1.00 25.88 107 PHE A N 1
ATOM 723 C CA . PHE A 1 107 ? 9.866 33.727 34.148 1.00 28.36 107 PHE A CA 1
ATOM 724 C C . PHE A 1 107 ? 8.838 34.157 35.211 1.00 28.98 107 PHE A C 1
ATOM 725 O O . PHE A 1 107 ? 7.703 34.453 34.896 1.00 27.81 107 PHE A O 1
ATOM 733 N N . VAL A 1 108 ? 9.260 34.206 36.463 1.00 32.58 108 VAL A N 1
ATOM 734 C CA . VAL A 1 108 ? 8.369 34.548 37.572 1.00 32.21 108 VAL A CA 1
ATOM 735 C C . VAL A 1 108 ? 8.468 36.049 37.845 1.00 31.12 108 VAL A C 1
ATOM 736 O O . VAL A 1 108 ? 9.533 36.554 38.194 1.00 32.74 108 VAL A O 1
ATOM 740 N N . ASP A 1 109 ? 7.348 36.738 37.688 1.00 33.48 109 ASP A N 1
ATOM 741 C CA . ASP A 1 109 ? 7.229 38.147 38.057 1.00 36.38 109 ASP A CA 1
ATOM 742 C C . ASP A 1 109 ? 6.681 38.279 39.478 1.00 39.27 109 ASP A C 1
ATOM 743 O O . ASP A 1 109 ? 5.480 38.054 39.738 1.00 34.69 109 ASP A O 1
ATOM 748 N N . ASP A 1 110 ? 7.578 38.665 40.386 1.00 44.05 110 ASP A N 1
ATOM 749 C CA . ASP A 1 110 ? 7.223 38.905 41.791 1.00 46.21 110 ASP A CA 1
ATOM 750 C C . ASP A 1 110 ? 6.242 40.061 42.026 1.00 44.07 110 ASP A C 1
ATOM 751 O O . ASP A 1 110 ? 5.513 40.033 43.006 1.00 44.18 110 ASP A O 1
ATOM 756 N N . THR A 1 111 ? 6.233 41.055 41.139 1.00 42.19 111 THR A N 1
ATOM 757 C CA . THR A 1 111 ? 5.430 42.253 41.333 1.00 41.43 111 THR A CA 1
ATOM 758 C C . THR A 1 111 ? 3.945 41.922 41.188 1.00 44.48 111 THR A C 1
ATOM 759 O O . THR A 1 111 ? 3.113 42.431 41.931 1.00 48.75 111 THR A O 1
ATOM 763 N N . ILE A 1 112 ? 3.627 41.062 40.225 1.00 45.20 112 ILE A N 1
ATOM 764 C CA . ILE A 1 112 ? 2.242 40.609 39.972 1.00 40.04 112 ILE A CA 1
ATOM 765 C C . ILE A 1 112 ? 1.972 39.142 40.362 1.00 38.29 112 ILE A C 1
ATOM 766 O O . ILE A 1 112 ? 0.850 38.646 40.262 1.00 34.25 112 ILE A O 1
ATOM 771 N N . ASP A 1 113 ? 3.011 38.445 40.800 1.00 43.81 113 ASP A N 1
ATOM 772 C CA . ASP A 1 113 ? 2.878 37.075 41.319 1.00 44.97 113 ASP A CA 1
ATOM 773 C C . ASP A 1 113 ? 2.331 36.072 40.259 1.00 45.09 113 ASP A C 1
ATOM 774 O O . ASP A 1 113 ? 1.410 35.292 40.518 1.00 41.96 113 ASP A O 1
ATOM 779 N N . LYS A 1 114 ? 2.938 36.116 39.074 1.00 41.07 114 LYS A N 1
ATOM 780 C CA . LYS A 1 114 ? 2.576 35.282 37.941 1.00 35.69 114 LYS A CA 1
ATOM 781 C C . LYS A 1 114 ? 3.846 34.761 37.250 1.00 34.07 114 LYS A C 1
ATOM 782 O O . LYS A 1 114 ? 4.855 35.487 37.093 1.00 32.02 114 LYS A O 1
ATOM 788 N N . ALA A 1 115 ? 3.777 33.504 36.828 1.00 28.31 115 ALA A N 1
ATOM 789 C CA . ALA A 1 115 ? 4.751 32.964 35.911 1.00 26.98 115 ALA A CA 1
ATOM 790 C C . ALA A 1 115 ? 4.299 33.301 34.500 1.00 25.66 115 ALA A C 1
ATOM 791 O O . ALA A 1 115 ? 3.281 32.807 34.059 1.00 26.11 115 ALA A O 1
ATOM 793 N N . CYS A 1 116 ? 5.054 34.170 33.827 1.00 26.45 116 CYS A N 1
ATOM 794 C CA . CYS A 1 116 ? 4.722 34.742 32.520 1.00 25.37 116 CYS A CA 1
ATOM 795 C C . CYS A 1 116 ? 5.704 34.253 31.450 1.00 23.96 116 CYS A C 1
ATOM 796 O O . CYS A 1 116 ? 6.807 33.806 31.763 1.00 23.94 116 CYS A O 1
ATOM 799 N N . ILE A 1 117 ? 5.284 34.327 30.193 1.00 22.65 117 ILE A N 1
ATOM 800 C CA . ILE A 1 117 ? 6.099 33.930 29.072 1.00 20.56 117 ILE A CA 1
ATOM 801 C C . ILE A 1 117 ? 6.988 35.116 28.633 1.00 22.26 117 ILE A C 1
ATOM 802 O O . ILE A 1 117 ? 6.493 36.212 28.315 1.00 23.85 117 ILE A O 1
ATOM 807 N N . GLY A 1 118 ? 8.296 34.863 28.577 1.00 22.70 118 GLY A N 1
ATOM 808 C CA . GLY A 1 118 ? 9.287 35.777 27.982 1.00 22.26 118 GLY A CA 1
ATOM 809 C C . GLY A 1 118 ? 10.264 35.015 27.060 1.00 24.28 118 GLY A C 1
ATOM 810 O O . GLY A 1 118 ? 10.194 33.772 26.939 1.00 21.85 118 GLY A O 1
ATOM 811 N N . ILE A 1 119 ? 11.150 35.756 26.377 1.00 24.17 119 ILE A N 1
ATOM 812 C CA . ILE A 1 119 ? 12.248 35.157 25.565 1.00 22.67 119 ILE A CA 1
ATOM 813 C C . ILE A 1 119 ? 13.602 35.489 26.233 1.00 24.62 119 ILE A C 1
ATOM 814 O O . ILE A 1 119 ? 13.628 35.938 27.395 1.00 25.07 119 ILE A O 1
ATOM 819 N N . GLY A 1 120 ? 14.712 35.274 25.528 1.00 24.28 120 GLY A N 1
ATOM 820 C CA . GLY A 1 120 ? 16.029 35.685 26.013 1.00 24.78 120 GLY A CA 1
ATOM 821 C C . GLY A 1 120 ? 16.702 34.614 26.847 1.00 28.11 120 GLY A C 1
ATOM 822 O O . GLY A 1 120 ? 16.439 33.432 26.660 1.00 28.46 120 GLY A O 1
ATOM 823 N N . GLY A 1 121 ? 17.568 35.042 27.767 1.00 31.92 121 GLY A N 1
ATOM 824 C CA . GLY A 1 121 ? 18.350 34.148 28.618 1.00 35.93 121 GLY A CA 1
ATOM 825 C C . GLY A 1 121 ? 18.488 34.636 30.056 1.00 40.41 121 GLY A C 1
ATOM 826 O O . GLY A 1 121 ? 17.771 35.590 30.473 1.00 38.62 121 GLY A O 1
ATOM 827 N N . PRO A 1 122 ? 19.346 33.946 30.862 1.00 44.30 122 PRO A N 1
ATOM 828 C CA . PRO A 1 122 ? 19.533 34.332 32.290 1.00 43.89 122 PRO A CA 1
ATOM 829 C C . PRO A 1 122 ? 19.857 35.829 32.424 1.00 42.73 122 PRO A C 1
ATOM 830 O O . PRO A 1 122 ? 19.249 36.512 33.253 1.00 42.40 122 PRO A O 1
ATOM 834 N N . GLU A 1 123 ? 20.730 36.332 31.545 1.00 40.61 123 GLU A N 1
ATOM 835 C CA . GLU A 1 123 ? 21.143 37.747 31.551 1.00 43.02 123 GLU A CA 1
ATOM 836 C C . GLU A 1 123 ? 19.994 38.752 31.426 1.00 42.39 123 GLU A C 1
ATOM 837 O O . GLU A 1 123 ? 20.026 39.826 32.044 1.00 43.77 123 GLU A O 1
ATOM 843 N N . ASN A 1 124 ? 18.959 38.395 30.671 1.00 40.50 124 ASN A N 1
ATOM 844 C CA . ASN A 1 124 ? 17.740 39.242 30.578 1.00 36.90 124 ASN A CA 1
ATOM 845 C C . ASN A 1 124 ? 16.858 39.179 31.857 1.00 35.04 124 ASN A C 1
ATOM 846 O O . ASN A 1 124 ? 15.901 39.925 31.964 1.00 34.87 124 ASN A O 1
ATOM 851 N N . TYR A 1 125 ? 17.156 38.297 32.812 1.00 35.58 125 TYR A N 1
ATOM 852 C CA . TYR A 1 125 ? 16.314 38.150 34.038 1.00 40.97 125 TYR A CA 1
ATOM 853 C C . TYR A 1 125 ? 17.181 38.105 35.320 1.00 46.89 125 TYR A C 1
ATOM 854 O O . TYR A 1 125 ? 17.400 37.023 35.925 1.00 40.71 125 TYR A O 1
ATOM 863 N N . SER A 1 126 ? 17.647 39.298 35.722 1.00 50.42 126 SER A N 1
ATOM 864 C CA . SER A 1 126 ? 18.697 39.452 36.730 1.00 53.05 126 SER A CA 1
ATOM 865 C C . SER A 1 126 ? 18.339 38.764 38.068 1.00 58.20 126 SER A C 1
ATOM 866 O O . SER A 1 126 ? 18.939 37.712 38.404 1.00 56.17 126 SER A O 1
ATOM 869 N N . GLY A 1 127 ? 17.349 39.325 38.792 1.00 53.05 127 GLY A N 1
ATOM 870 C CA . GLY A 1 127 ? 17.039 38.886 40.158 1.00 50.05 127 GLY A CA 1
ATOM 871 C C . GLY A 1 127 ? 15.843 37.963 40.269 1.00 55.69 127 GLY A C 1
ATOM 872 O O . GLY A 1 127 ? 15.208 37.918 41.333 1.00 55.19 127 GLY A O 1
ATOM 873 N N . LYS A 1 128 ? 15.557 37.200 39.195 1.00 53.06 128 LYS A N 1
ATOM 874 C CA . LYS A 1 128 ? 14.268 36.479 39.034 1.00 47.28 128 LYS A CA 1
ATOM 875 C C . LYS A 1 128 ? 14.446 34.967 38.758 1.00 42.30 128 LYS A C 1
ATOM 876 O O . LYS A 1 128 ? 15.457 34.542 38.202 1.00 38.22 128 LYS A O 1
ATOM 882 N N . GLN A 1 129 ? 13.455 34.178 39.179 1.00 41.23 129 GLN A N 1
ATOM 883 C CA . GLN A 1 129 ? 13.361 32.756 38.824 1.00 39.46 129 GLN A CA 1
ATOM 884 C C . GLN A 1 129 ? 12.825 32.569 37.384 1.00 34.80 129 GLN A C 1
ATOM 885 O O . GLN A 1 129 ? 11.896 33.254 36.956 1.00 28.64 129 GLN A O 1
ATOM 891 N N . THR A 1 130 ? 13.424 31.622 36.663 1.00 32.57 130 THR A N 1
ATOM 892 C CA . THR A 1 130 ? 12.873 31.115 35.411 1.00 30.59 130 THR A CA 1
ATOM 893 C C . THR A 1 130 ? 12.613 29.621 35.583 1.00 29.36 130 THR A C 1
ATOM 894 O O . THR A 1 130 ? 13.287 28.960 36.371 1.00 29.32 130 THR A O 1
ATOM 898 N N . LEU A 1 131 ? 11.628 29.091 34.867 1.00 27.80 131 LEU A N 1
ATOM 899 C CA . LEU A 1 131 ? 11.264 27.677 35.030 1.00 27.75 131 LEU A CA 1
ATOM 900 C C . LEU A 1 131 ? 11.531 26.889 33.782 1.00 26.76 131 LEU A C 1
ATOM 901 O O . LEU A 1 131 ? 10.921 27.149 32.763 1.00 31.07 131 LEU A O 1
ATOM 906 N N . SER A 1 132 ? 12.443 25.933 33.840 1.00 27.56 132 SER A N 1
ATOM 907 C CA . SER A 1 132 ? 12.638 25.002 32.732 1.00 27.82 132 SER A CA 1
ATOM 908 C C . SER A 1 132 ? 11.359 24.144 32.521 1.00 28.98 132 SER A C 1
ATOM 909 O O . SER A 1 132 ? 10.662 23.705 33.477 1.00 26.46 132 SER A O 1
ATOM 912 N N . GLY A 1 133 ? 11.074 23.881 31.251 1.00 28.16 133 GLY A N 1
ATOM 913 C CA . GLY A 1 133 ? 10.028 22.930 30.879 1.00 26.31 133 GLY A CA 1
ATOM 914 C C . GLY A 1 133 ? 9.668 23.011 29.411 1.00 24.27 133 GLY A C 1
ATOM 915 O O . GLY A 1 133 ? 10.364 23.578 28.637 1.00 25.51 133 GLY A O 1
ATOM 916 N N . THR A 1 134 ? 8.555 22.425 29.030 1.00 25.33 134 THR A N 1
ATOM 917 C CA . THR A 1 134 ? 8.130 22.392 27.649 1.00 21.28 134 THR A CA 1
ATOM 918 C C . THR A 1 134 ? 6.734 22.955 27.552 1.00 20.01 134 THR A C 1
ATOM 919 O O . THR A 1 134 ? 5.968 22.903 28.507 1.00 20.15 134 THR A O 1
ATOM 923 N N . PHE A 1 135 ? 6.425 23.540 26.407 1.00 18.84 135 PHE A N 1
ATOM 924 C CA . PHE A 1 135 ? 5.061 23.892 26.082 1.00 18.28 135 PHE A CA 1
ATOM 925 C C . PHE A 1 135 ? 4.356 22.689 25.412 1.00 19.21 135 PHE A C 1
ATOM 926 O O . PHE A 1 135 ? 4.959 21.647 25.088 1.00 18.80 135 PHE A O 1
ATOM 934 N N . ASN A 1 136 ? 3.055 22.841 25.237 1.00 19.49 136 ASN A N 1
ATOM 935 C CA . ASN A 1 136 ? 2.243 21.890 24.500 1.00 18.32 136 ASN A CA 1
ATOM 936 C C . ASN A 1 136 ? 1.039 22.633 23.942 1.00 16.81 136 ASN A C 1
ATOM 937 O O . ASN A 1 136 ? 0.853 23.770 24.251 1.00 17.33 136 ASN A O 1
ATOM 942 N N . ILE A 1 137 ? 0.284 21.962 23.079 1.00 20.16 137 ILE A N 1
ATOM 943 C CA . ILE A 1 137 ? -0.954 22.471 22.465 1.00 20.74 137 ILE A CA 1
ATOM 944 C C . ILE A 1 137 ? -2.021 21.409 22.668 1.00 20.68 137 ILE A C 1
ATOM 945 O O . ILE A 1 137 ? -1.754 20.234 22.524 1.00 18.19 137 ILE A O 1
ATOM 950 N N . GLN A 1 138 ? -3.225 21.851 23.027 1.00 24.02 138 GLN A N 1
ATOM 951 C CA . GLN A 1 138 ? -4.368 20.946 23.302 1.00 25.75 138 GLN A CA 1
ATOM 952 C C . GLN A 1 138 ? -5.651 21.544 22.758 1.00 25.09 138 GLN A C 1
ATOM 953 O O . GLN A 1 138 ? -5.801 22.780 22.718 1.00 24.06 138 GLN A O 1
ATOM 959 N N . LYS A 1 139 ? -6.583 20.689 22.351 1.00 25.30 139 LYS A N 1
ATOM 960 C CA . LYS A 1 139 ? -7.944 21.160 22.046 1.00 27.67 139 LYS A CA 1
ATOM 961 C C . LYS A 1 139 ? -8.494 21.935 23.247 1.00 30.01 139 LYS A C 1
ATOM 962 O O . LYS A 1 139 ? -8.230 21.576 24.410 1.00 28.99 139 LYS A O 1
ATOM 968 N N . TYR A 1 140 ? -9.235 23.020 22.992 1.00 32.75 140 TYR A N 1
ATOM 969 C CA . TYR A 1 140 ? -9.730 23.850 24.115 1.00 32.76 140 TYR A CA 1
ATOM 970 C C . TYR A 1 140 ? -10.730 23.116 25.016 1.00 34.71 140 TYR A C 1
ATOM 971 O O . TYR A 1 140 ? -10.743 23.352 26.227 1.00 34.85 140 TYR A O 1
ATOM 980 N N . GLY A 1 141 ? -11.528 22.225 24.421 1.00 35.84 141 GLY A N 1
ATOM 981 C CA . GLY A 1 141 ? -12.457 21.363 25.144 0.01 39.05 141 GLY A CA 1
ATOM 982 C C . GLY A 1 141 ? -13.765 21.402 24.397 0.01 42.59 141 GLY A C 1
ATOM 983 N N . SER A 1 142 ? -14.475 22.496 24.616 1.00 48.36 142 SER A N 1
ATOM 984 C CA . SER A 1 142 ? -15.621 22.869 23.764 1.00 50.57 142 SER A CA 1
ATOM 985 C C . SER A 1 142 ? -15.098 23.690 22.571 1.00 52.41 142 SER A C 1
ATOM 986 O O . SER A 1 142 ? -14.000 24.321 22.655 1.00 49.80 142 SER A O 1
ATOM 989 N N . GLY A 1 143 ? -15.857 23.641 21.470 1.00 49.47 143 GLY A N 1
ATOM 990 C CA . GLY A 1 143 ? -15.767 24.614 20.360 1.00 45.81 143 GLY A CA 1
ATOM 991 C C . GLY A 1 143 ? -14.438 24.709 19.639 1.0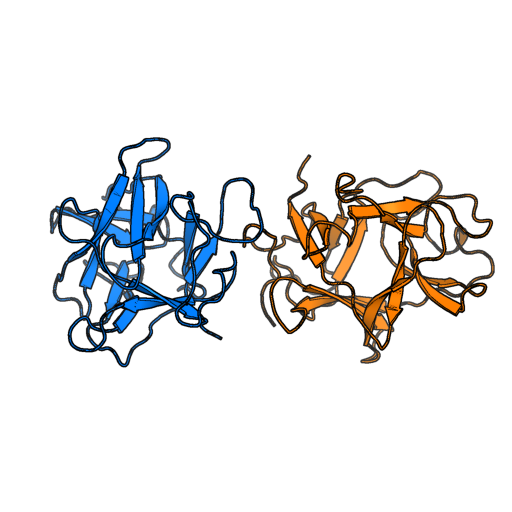0 45.39 143 GLY A C 1
ATOM 992 O O . GLY A 1 143 ? -13.553 23.833 19.805 1.00 41.15 143 GLY A O 1
ATOM 993 N N . PHE A 1 144 ? -14.307 25.786 18.852 1.00 41.75 144 PHE A N 1
ATOM 994 C CA . PHE A 1 144 ? -13.207 25.937 17.924 1.00 38.78 144 PHE A CA 1
ATOM 995 C C . PHE A 1 144 ? -11.945 26.206 18.737 1.00 36.07 144 PHE A C 1
ATOM 996 O O . PHE A 1 144 ? -12.018 26.771 19.843 1.00 33.36 144 PHE A O 1
ATOM 1004 N N . GLY A 1 145 ? -10.808 25.747 18.222 1.00 32.99 145 GLY A N 1
ATOM 1005 C CA . GLY A 1 145 ? -9.523 26.236 18.711 1.00 31.53 145 GLY A CA 1
ATOM 1006 C C . GLY A 1 145 ? -8.942 25.477 19.873 1.00 31.17 145 GLY A C 1
ATOM 1007 O O . GLY A 1 145 ? -9.426 24.396 20.233 1.00 30.88 145 GLY A O 1
ATOM 1008 N N . TYR A 1 146 ? -7.881 26.070 20.444 1.00 27.92 146 TYR A N 1
ATOM 1009 C CA . TYR A 1 146 ? -6.859 25.339 21.202 1.00 22.72 146 TYR A CA 1
ATOM 1010 C C . TYR A 1 146 ? -6.469 26.128 22.423 1.00 22.26 146 TYR A C 1
ATOM 1011 O O . TYR A 1 146 ? -6.916 27.271 22.636 1.00 21.07 146 TYR A O 1
ATOM 1020 N N . LYS A 1 147 ? -5.637 25.502 23.247 1.00 21.46 147 LYS A N 1
ATOM 1021 C CA . LYS A 1 147 ? -4.960 26.205 24.312 1.00 21.41 147 LYS A CA 1
ATOM 1022 C C . LYS A 1 147 ? -3.523 25.757 24.378 1.00 21.51 147 LYS A C 1
ATOM 1023 O O . LYS A 1 147 ? -3.189 24.579 24.099 1.00 21.18 147 LYS A O 1
ATOM 1029 N N . LEU A 1 148 ? -2.675 26.705 24.753 1.00 20.51 148 LEU A N 1
ATOM 1030 C CA . LEU A 1 148 ? -1.270 26.423 25.030 1.00 18.86 148 LEU A CA 1
ATOM 1031 C C . LEU A 1 148 ? -1.131 25.973 26.475 1.00 17.78 148 LEU A C 1
ATOM 1032 O O . LEU A 1 148 ? -1.910 26.359 27.334 1.00 20.39 148 LEU A O 1
ATOM 1037 N N . GLY A 1 149 ? -0.143 25.157 26.731 1.00 17.31 149 GLY A N 1
ATOM 1038 C CA . GLY A 1 149 ? 0.100 24.632 28.046 1.00 18.88 149 GLY A CA 1
ATOM 1039 C C . GLY A 1 149 ? 1.579 24.609 28.316 1.00 19.84 149 GLY A C 1
ATOM 1040 O O . GLY A 1 149 ? 2.369 24.546 27.384 1.00 18.65 149 GLY A O 1
ATOM 1041 N N . PHE A 1 150 ? 1.950 24.670 29.592 1.00 20.48 150 PHE A N 1
ATOM 1042 C CA . PHE A 1 150 ? 3.349 24.545 29.987 1.00 23.08 150 PHE A CA 1
ATOM 1043 C C . PHE A 1 150 ? 3.514 23.438 31.052 1.00 22.90 150 PHE A C 1
ATOM 1044 O O . PHE A 1 150 ? 2.851 23.464 32.083 1.00 23.19 150 PHE A O 1
ATOM 1052 N N . CYS A 1 151 ? 4.414 22.499 30.788 1.00 22.01 151 CYS A N 1
ATOM 1053 C CA . CYS A 1 151 ? 4.746 21.451 31.742 1.00 25.85 151 CYS A CA 1
ATOM 1054 C C . CYS A 1 151 ? 6.154 21.686 32.355 1.00 29.28 151 CYS A C 1
ATOM 1055 O O . CYS A 1 151 ? 7.162 21.759 31.645 1.00 27.30 151 CYS A O 1
ATOM 1058 N N . VAL A 1 152 ? 6.190 21.736 33.690 1.00 29.79 152 VAL A N 1
ATOM 1059 C CA . VAL A 1 152 ? 7.387 21.965 34.462 1.00 29.75 152 VAL A CA 1
ATOM 1060 C C . VAL A 1 152 ? 8.290 20.794 34.200 1.00 28.77 152 VAL A C 1
ATOM 1061 O O . VAL A 1 152 ? 7.838 19.670 34.178 1.00 27.92 152 VAL A O 1
ATOM 1065 N N . LYS A 1 153 ? 9.576 21.063 34.038 1.00 32.73 153 LYS A N 1
ATOM 1066 C CA . LYS A 1 153 ? 10.507 20.062 33.484 1.00 34.82 153 LYS A CA 1
ATOM 1067 C C . LYS A 1 153 ? 10.405 18.649 33.981 1.00 33.18 153 LYS A C 1
ATOM 1068 O O . LYS A 1 153 ? 10.571 18.372 35.181 1.00 38.59 153 LYS A O 1
ATOM 1074 N N . GLY A 1 154 ? 10.195 17.766 33.021 1.00 32.90 154 GLY A N 1
ATOM 1075 C CA . GLY A 1 154 ? 10.120 16.315 33.248 1.00 36.37 154 GLY A CA 1
ATOM 1076 C C . GLY A 1 154 ? 9.034 15.870 34.211 1.00 37.04 154 GLY A C 1
ATOM 1077 O O . GLY A 1 154 ? 9.194 14.830 34.874 1.00 33.93 154 GLY A O 1
ATOM 1078 N N . SER A 1 155 ? 7.941 16.647 34.275 1.00 33.68 155 SER A N 1
ATOM 1079 C CA . SER A 1 155 ? 6.923 16.448 35.293 1.00 30.81 155 SER A CA 1
ATOM 1080 C C . SER A 1 155 ? 5.538 16.554 34.691 1.00 29.17 155 SER A C 1
ATOM 1081 O O . SER A 1 155 ? 5.324 17.279 33.741 1.00 26.50 155 SER A O 1
ATOM 1084 N N . PRO A 1 156 ? 4.579 15.822 35.250 1.00 33.48 156 PRO A N 1
ATOM 1085 C CA . PRO A 1 156 ? 3.176 16.054 34.913 1.00 34.04 156 PRO A CA 1
ATOM 1086 C C . PRO A 1 156 ? 2.542 17.304 35.519 1.00 34.25 156 PRO A C 1
ATOM 1087 O O . PRO A 1 156 ? 1.339 17.483 35.345 1.00 34.39 156 PRO A O 1
ATOM 1091 N N . ILE A 1 157 ? 3.305 18.148 36.225 1.00 32.07 157 ILE A N 1
ATOM 1092 C CA . ILE A 1 157 ? 2.814 19.449 36.612 1.00 28.22 157 ILE A CA 1
ATOM 1093 C C . ILE A 1 157 ? 2.714 20.333 35.385 1.00 25.16 157 ILE A C 1
ATOM 1094 O O . ILE A 1 157 ? 3.680 20.901 34.950 1.00 24.62 157 ILE A O 1
ATOM 1099 N N . CYS A 1 158 ? 1.517 20.422 34.835 1.00 28.07 158 CYS A N 1
ATOM 1100 C CA . CYS A 1 158 ? 1.227 21.147 33.606 1.00 28.06 158 CYS A CA 1
ATOM 1101 C C . CYS A 1 158 ? 0.063 22.135 33.773 1.00 27.18 158 CYS A C 1
ATOM 1102 O O . CYS A 1 158 ? -1.026 21.756 34.198 1.00 27.64 158 CYS A O 1
ATOM 1105 N N . LEU A 1 159 ? 0.290 23.387 33.397 1.00 26.45 159 LEU A N 1
ATOM 1106 C CA . LEU A 1 159 ? -0.724 24.433 33.517 1.00 26.85 159 LEU A CA 1
ATOM 1107 C C . LEU A 1 159 ? -1.077 25.016 32.169 1.00 26.21 159 LEU A C 1
ATOM 1108 O O . LEU A 1 159 ? -0.203 25.187 31.317 1.00 27.27 159 LEU A O 1
ATOM 1113 N N . ASP A 1 160 ? -2.357 25.333 31.987 1.00 24.47 160 ASP A N 1
ATOM 1114 C CA . ASP A 1 160 ? -2.798 26.080 30.837 1.00 23.38 160 ASP A CA 1
ATOM 1115 C C . ASP A 1 160 ? -2.192 27.500 30.869 1.00 23.27 160 ASP A C 1
ATOM 1116 O O . ASP A 1 160 ? -1.876 28.019 31.958 1.00 22.88 160 ASP A O 1
ATOM 1121 N N . ILE A 1 161 ? -1.976 28.058 29.677 1.00 19.99 161 ILE A N 1
ATOM 1122 C CA . ILE A 1 161 ? -1.569 29.429 29.486 1.00 20.44 161 ILE A CA 1
ATOM 1123 C C . ILE A 1 161 ? -2.840 30.264 29.394 1.00 22.80 161 ILE A C 1
ATOM 1124 O O . ILE A 1 161 ? -3.687 30.064 28.497 1.00 23.06 161 ILE A O 1
ATOM 1129 N N . GLY A 1 162 ? -2.945 31.232 30.299 1.00 24.74 162 GLY A N 1
ATOM 1130 C CA . GLY A 1 162 ? -3.973 32.267 30.211 1.00 27.04 162 GLY A CA 1
ATOM 1131 C C . GLY A 1 162 ? -3.341 33.626 30.015 1.00 27.47 162 GLY A C 1
ATOM 1132 O O . GLY A 1 162 ? -2.158 33.717 29.697 1.00 26.52 162 GLY A O 1
ATOM 1133 N N . ARG A 1 163 ? -4.124 34.675 30.244 1.00 27.53 163 ARG A N 1
ATOM 1134 C CA . ARG A 1 163 ? -3.678 36.052 30.042 1.00 28.58 163 ARG A CA 1
ATOM 1135 C C . ARG A 1 163 ? -3.846 36.941 31.272 1.00 30.20 163 ARG A C 1
ATOM 1136 O O . ARG A 1 163 ? -4.829 36.830 31.979 1.00 34.19 163 ARG A O 1
ATOM 1144 N N . TYR A 1 164 ? -2.900 37.832 31.516 1.00 29.94 164 TYR A N 1
ATOM 1145 C CA . TYR A 1 164 ? -3.013 38.777 32.632 1.00 33.94 164 TYR A CA 1
ATOM 1146 C C . TYR A 1 164 ? -2.691 40.212 32.198 1.00 32.82 164 TYR A C 1
ATOM 1147 O O . TYR A 1 164 ? -1.560 40.530 31.847 1.00 29.82 164 TYR A O 1
ATOM 1156 N N . ASP A 1 165 ? -3.684 41.080 32.288 1.00 33.30 165 ASP A N 1
ATOM 1157 C CA . ASP A 1 165 ? -3.529 42.443 31.834 1.00 35.88 165 ASP A CA 1
ATOM 1158 C C . ASP A 1 165 ? -2.840 43.331 32.869 1.00 37.01 165 ASP A C 1
ATOM 1159 O O . ASP A 1 165 ? -3.490 43.807 33.768 1.00 41.50 165 ASP A O 1
ATOM 1164 N N . ASN A 1 166 ? -1.536 43.576 32.713 1.00 38.17 166 ASN A N 1
ATOM 1165 C CA . ASN A 1 166 ? -0.804 44.472 33.597 1.00 35.91 166 ASN A CA 1
ATOM 1166 C C . ASN A 1 166 ? -0.662 45.872 33.016 1.00 36.80 166 ASN A C 1
ATOM 1167 O O . ASN A 1 166 ? 0.198 46.619 33.414 1.00 40.19 166 ASN A O 1
ATOM 1172 N N . ASP A 1 167 ? -1.533 46.235 32.094 1.00 39.65 167 ASP A N 1
ATOM 1173 C CA . ASP A 1 167 ? -1.579 47.571 31.512 1.00 44.05 167 ASP A CA 1
ATOM 1174 C C . ASP A 1 167 ? -0.271 48.039 30.887 1.00 43.07 167 ASP A C 1
ATOM 1175 O O . ASP A 1 167 ? 0.277 49.048 31.295 1.00 46.76 167 ASP A O 1
ATOM 1180 N N . GLU A 1 168 ? 0.188 47.300 29.877 1.00 39.45 168 GLU A N 1
ATOM 1181 C CA . GLU A 1 168 ? 1.482 47.532 29.223 1.00 36.01 168 GLU A CA 1
ATOM 1182 C C . GLU A 1 168 ? 1.314 47.522 27.701 1.00 35.36 168 GLU A C 1
ATOM 1183 O O . GLU A 1 168 ? 2.162 46.994 26.985 1.00 32.05 168 GLU A O 1
ATOM 1189 N N . GLY A 1 169 ? 0.212 48.106 27.214 1.00 36.20 169 GLY A N 1
ATOM 1190 C CA . GLY A 1 169 ? -0.132 48.078 25.775 1.00 33.29 169 GLY A CA 1
ATOM 1191 C C . GLY A 1 169 ? -0.462 46.690 25.253 1.00 34.23 169 GLY A C 1
ATOM 1192 O O . GLY A 1 169 ? -0.594 46.474 24.029 1.00 34.49 169 GLY A O 1
ATOM 1193 N N . GLY A 1 170 ? -0.667 45.760 26.193 1.00 33.77 170 GLY A N 1
ATOM 1194 C CA . GLY A 1 170 ? -0.897 44.356 25.892 1.00 30.71 170 GLY A CA 1
ATOM 1195 C C . GLY A 1 170 ? -1.003 43.539 27.159 1.00 33.36 170 GLY A C 1
ATOM 1196 O O . GLY A 1 170 ? -0.623 43.995 28.270 1.00 37.95 170 GLY A O 1
ATOM 1197 N N . ARG A 1 171 ? -1.503 42.318 26.998 1.00 32.37 171 ARG A N 1
ATOM 1198 C CA . ARG A 1 171 ? -1.724 41.383 28.119 1.00 30.50 171 ARG A CA 1
ATOM 1199 C C . ARG A 1 171 ? -0.522 40.442 28.155 1.00 28.46 171 ARG A C 1
ATOM 1200 O O . ARG A 1 171 ? 0.070 40.123 27.114 1.00 25.60 171 ARG A O 1
ATOM 1208 N N . ARG A 1 172 ? -0.152 40.015 29.355 1.00 28.78 172 ARG A N 1
ATOM 1209 C CA . ARG A 1 172 ? 0.855 38.969 29.536 1.00 26.40 172 ARG A CA 1
ATOM 1210 C C . ARG A 1 172 ? 0.210 37.634 29.233 1.00 25.75 172 ARG A C 1
ATOM 1211 O O . ARG A 1 172 ? -1.014 37.505 29.256 1.00 24.75 172 ARG A O 1
ATOM 1219 N N . LEU A 1 173 ? 1.048 36.653 28.925 1.00 24.54 173 LEU A N 1
ATOM 1220 C CA . LEU A 1 173 ? 0.626 35.266 28.847 1.00 22.48 173 LEU A CA 1
ATOM 1221 C C . LEU A 1 173 ? 1.235 34.609 30.070 1.00 22.74 173 LEU A C 1
ATOM 1222 O O . LEU A 1 173 ? 2.423 34.778 30.328 1.00 23.39 173 LEU A O 1
ATOM 1227 N N . ASN A 1 174 ? 0.426 33.892 30.842 1.00 23.22 174 ASN A N 1
ATOM 1228 C CA . ASN A 1 174 ? 0.877 33.344 32.145 1.00 23.81 174 ASN A CA 1
ATOM 1229 C C . ASN A 1 174 ? 0.289 31.974 32.434 1.00 24.49 174 ASN A C 1
ATOM 1230 O O . ASN A 1 174 ? -0.839 31.648 31.983 1.00 24.01 174 ASN A O 1
ATOM 1235 N N . LEU A 1 175 ? 1.029 31.209 33.236 1.00 23.43 175 LEU A N 1
ATOM 1236 C CA . LEU A 1 175 ? 0.534 29.951 33.754 1.00 24.27 175 LEU A CA 1
ATOM 1237 C C . LEU A 1 175 ? -0.683 30.219 34.614 1.00 23.56 175 LEU A C 1
ATOM 1238 O O . LEU A 1 175 ? -0.699 31.156 35.383 1.00 23.62 175 LEU A O 1
ATOM 1243 N N . THR A 1 176 ? -1.723 29.415 34.434 1.00 29.28 176 THR A N 1
ATOM 1244 C CA . THR A 1 176 ? -2.984 29.596 35.188 1.00 29.31 176 THR A CA 1
ATOM 1245 C C . THR A 1 176 ? -3.608 28.273 35.618 1.00 27.36 176 THR A C 1
ATOM 1246 O O . THR A 1 176 ? -3.395 27.238 35.005 1.00 28.11 176 THR A O 1
ATOM 1250 N N . GLU A 1 177 ? -4.357 28.324 36.704 1.00 32.11 177 GLU A N 1
ATOM 1251 C CA . GLU A 1 177 ? -5.244 27.216 37.086 1.00 36.06 177 GLU A CA 1
ATOM 1252 C C . GLU A 1 177 ? -6.666 27.482 36.584 1.00 35.96 177 GLU A C 1
ATOM 1253 O O . GLU A 1 177 ? -7.477 26.580 36.556 1.00 40.22 177 GLU A O 1
ATOM 1259 N N . HIS A 1 178 ? -6.940 28.703 36.140 1.00 34.44 178 HIS A N 1
ATOM 1260 C CA . HIS A 1 178 ? -8.283 29.110 35.781 1.00 36.02 178 HIS A CA 1
ATOM 1261 C C . HIS A 1 178 ? -8.408 29.244 34.238 1.00 33.54 178 HIS A C 1
ATOM 1262 O O . HIS A 1 178 ? -7.908 28.378 33.526 1.00 30.19 178 HIS A O 1
ATOM 1269 N N . GLU A 1 179 ? -9.068 30.292 33.727 1.00 32.82 179 GLU A N 1
ATOM 1270 C CA . GLU A 1 179 ? -9.454 30.347 32.317 1.00 32.54 179 GLU A CA 1
ATOM 1271 C C . GLU A 1 179 ? -8.242 30.415 31.385 1.00 32.16 179 GLU A C 1
ATOM 1272 O O . GLU A 1 179 ? -7.350 31.261 31.537 1.00 33.25 179 GLU A O 1
ATOM 1278 N N . ALA A 1 180 ? -8.216 29.505 30.425 1.00 28.86 180 ALA A N 1
ATOM 1279 C CA . ALA A 1 180 ? -7.126 29.426 29.477 1.00 28.62 180 ALA A CA 1
ATOM 1280 C C . ALA A 1 180 ? -7.413 30.327 28.288 1.00 26.21 180 ALA A C 1
ATOM 1281 O O . ALA A 1 180 ? -8.565 30.577 27.972 1.00 27.43 180 ALA A O 1
ATOM 1283 N N . PHE A 1 181 ? -6.358 30.765 27.618 1.00 23.41 181 PHE A N 1
ATOM 1284 C CA . PHE A 1 181 ? -6.485 31.615 26.458 1.00 23.57 181 PHE A CA 1
ATOM 1285 C C . PHE A 1 181 ? -6.810 30.726 25.256 1.00 25.01 181 PHE A C 1
ATOM 1286 O O . PHE A 1 181 ? -6.065 29.772 24.940 1.00 27.66 181 PHE A O 1
ATOM 1294 N N . ARG A 1 182 ? -7.946 31.019 24.625 1.00 24.81 182 ARG A N 1
ATOM 1295 C CA . ARG A 1 182 ? -8.473 30.245 23.506 1.00 26.13 182 ARG A CA 1
ATOM 1296 C C . ARG A 1 182 ? -7.894 30.801 22.191 1.00 25.46 182 ARG A C 1
ATOM 1297 O O . ARG A 1 182 ? -8.268 31.899 21.747 1.00 26.27 182 ARG A O 1
ATOM 1305 N N . VAL A 1 183 ? -7.003 30.024 21.572 1.00 23.79 183 VAL A N 1
ATOM 1306 C CA . VAL A 1 183 ? -6.228 30.459 20.426 1.00 21.75 183 VAL A CA 1
ATOM 1307 C C . VAL A 1 183 ? -6.433 29.648 19.176 1.00 23.59 183 VAL A C 1
ATOM 1308 O O . VAL A 1 183 ? -6.916 28.493 19.219 1.00 26.85 183 VAL A O 1
ATOM 1312 N N . VAL A 1 184 ? -6.070 30.264 18.057 1.00 23.44 184 VAL A N 1
ATOM 1313 C CA . VAL A 1 184 ? -5.922 29.554 16.780 1.00 24.62 184 VAL A CA 1
ATOM 1314 C C . VAL A 1 184 ? -4.572 29.946 16.170 1.00 24.29 184 VAL A C 1
ATOM 1315 O O . VAL A 1 184 ? -3.931 30.919 16.614 1.00 24.38 184 VAL A O 1
ATOM 1319 N N . PHE A 1 185 ? -4.178 29.195 15.150 1.00 21.91 185 PHE A N 1
ATOM 1320 C CA . PHE A 1 185 ? -2.911 29.334 14.505 1.00 21.05 185 PHE A CA 1
ATOM 1321 C C . PHE A 1 185 ? -3.139 29.691 13.029 1.00 22.51 185 PHE A C 1
ATOM 1322 O O . PHE A 1 185 ? -3.911 29.045 12.343 1.00 20.28 185 PHE A O 1
ATOM 1330 N N . VAL A 1 186 ? -2.444 30.726 12.560 1.00 23.68 186 VAL A N 1
ATOM 1331 C CA . VAL A 1 186 ? -2.623 31.215 11.218 1.00 25.48 186 VAL A CA 1
ATOM 1332 C C . VAL A 1 186 ? -1.292 31.203 10.512 1.00 26.21 186 VAL A C 1
ATOM 1333 O O . VAL A 1 186 ? -0.363 31.803 10.969 1.00 24.51 186 VAL A O 1
ATOM 1337 N N . ASP A 1 187 ? -1.232 30.511 9.373 1.00 31.32 187 ASP A N 1
ATOM 1338 C CA . ASP A 1 187 ? -0.042 30.509 8.499 1.00 32.28 187 ASP A CA 1
ATOM 1339 C C . ASP A 1 187 ? 0.357 31.948 8.284 1.00 31.36 187 ASP A C 1
ATOM 1340 O O . ASP A 1 187 ? -0.467 32.761 7.828 1.00 31.10 187 ASP A O 1
ATOM 1345 N N . ALA A 1 188 ? 1.595 32.256 8.631 1.00 28.37 188 ALA A N 1
ATOM 1346 C CA . ALA A 1 188 ? 2.072 33.608 8.495 1.00 30.54 188 ALA A CA 1
ATOM 1347 C C . ALA A 1 188 ? 3.108 33.686 7.390 1.00 36.76 188 ALA A C 1
ATOM 1348 O O . ALA A 1 188 ? 4.297 33.785 7.676 1.00 43.06 188 ALA A O 1
ATOM 1350 N N . SER A 1 189 ? 2.671 33.663 6.126 1.00 40.16 189 SER A N 1
ATOM 1351 C CA . SER A 1 189 ? 3.623 33.800 4.968 1.00 45.99 189 SER A CA 1
ATOM 1352 C C . SER A 1 189 ? 2.990 34.355 3.649 1.00 47.53 189 SER A C 1
ATOM 1353 O O . SER A 1 189 ? 1.791 34.150 3.383 1.00 43.87 189 SER A O 1
ATOM 1356 N N . VAL B 1 12 ? 14.349 33.421 0.514 1.00 43.65 12 VAL B N 1
ATOM 1357 C CA . VAL B 1 12 ? 15.578 33.046 1.202 1.00 40.88 12 VAL B CA 1
ATOM 1358 C C . VAL B 1 12 ? 15.359 32.947 2.708 1.00 42.14 12 VAL B C 1
ATOM 1359 O O . VAL B 1 12 ? 15.260 33.962 3.398 1.00 40.82 12 VAL B O 1
ATOM 1363 N N . GLU B 1 13 ? 15.284 31.719 3.211 1.00 38.03 13 GLU B N 1
ATOM 1364 C CA . GLU B 1 13 ? 15.083 31.494 4.595 1.00 36.66 13 GLU B CA 1
ATOM 1365 C C . GLU B 1 13 ? 15.985 30.438 5.045 1.00 34.63 13 GLU B C 1
ATOM 1366 O O . GLU B 1 13 ? 16.618 29.848 4.248 1.00 33.96 13 GLU B O 1
ATOM 1372 N N . GLN B 1 14 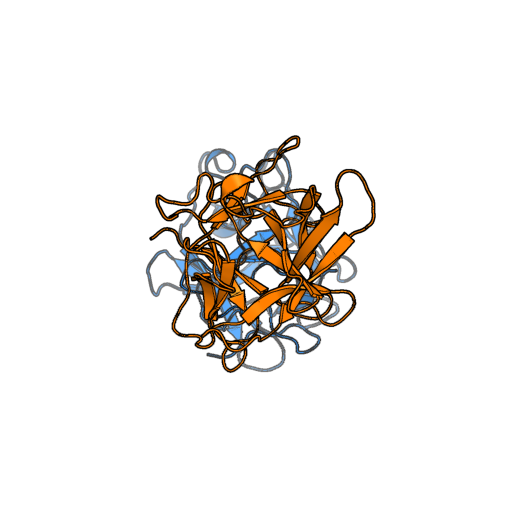? 16.053 30.227 6.349 1.00 35.31 14 GLN B N 1
ATOM 1373 C CA . GLN B 1 14 ? 16.872 29.192 6.917 1.00 33.52 14 GLN B CA 1
ATOM 1374 C C . GLN B 1 14 ? 16.243 27.883 6.483 1.00 32.20 14 GLN B C 1
ATOM 1375 O O . GLN B 1 14 ? 14.997 27.760 6.537 1.00 28.70 14 GLN B O 1
ATOM 1381 N N . VAL B 1 15 ? 17.094 26.937 6.043 1.00 27.10 15 VAL B N 1
ATOM 1382 C CA . VAL B 1 15 ? 16.668 25.548 5.867 1.00 25.20 15 VAL B CA 1
ATOM 1383 C C . VAL B 1 15 ? 16.533 24.913 7.251 1.00 23.02 15 VAL B C 1
ATOM 1384 O O . VAL B 1 15 ? 17.385 25.136 8.125 1.00 20.62 15 VAL B O 1
ATOM 1388 N N . LEU B 1 16 ? 15.468 24.124 7.402 1.00 23.36 16 LEU B N 1
ATOM 1389 C CA . LEU B 1 16 ? 15.127 23.420 8.635 1.00 24.18 16 LEU B CA 1
ATOM 1390 C C . LEU B 1 16 ? 15.025 21.909 8.495 1.00 23.01 16 LEU B C 1
ATOM 1391 O O . LEU B 1 16 ? 14.636 21.364 7.451 1.00 25.73 16 LEU B O 1
ATOM 1396 N N . ASP B 1 17 ? 15.319 21.231 9.584 1.00 23.81 17 ASP B N 1
ATOM 1397 C CA . ASP B 1 17 ? 15.141 19.783 9.656 1.00 26.41 17 ASP B CA 1
ATOM 1398 C C . ASP B 1 17 ? 13.697 19.445 10.017 1.00 23.95 17 ASP B C 1
ATOM 1399 O O . ASP B 1 17 ? 12.890 20.306 10.232 1.00 24.25 17 ASP B O 1
ATOM 1404 N N . ILE B 1 18 ? 13.393 18.171 10.078 1.00 28.09 18 ILE B N 1
ATOM 1405 C CA . ILE B 1 18 ? 12.048 17.677 10.368 1.00 29.31 18 ILE B CA 1
ATOM 1406 C C . ILE B 1 18 ? 11.513 18.097 11.754 1.00 32.77 18 ILE B C 1
ATOM 1407 O O . ILE B 1 18 ? 10.311 18.234 11.918 1.00 35.21 18 ILE B O 1
ATOM 1412 N N . ASN B 1 19 ? 12.404 18.318 12.727 1.00 31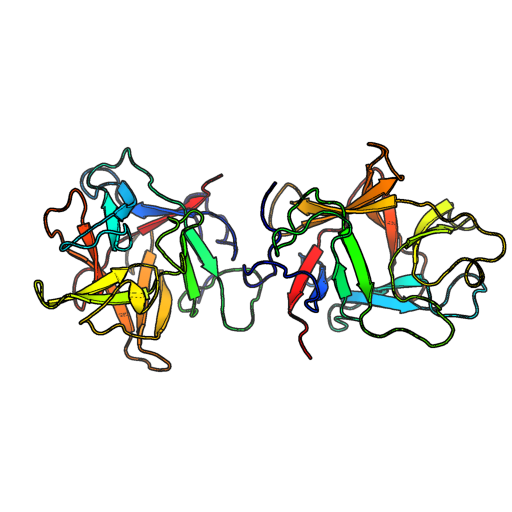.44 19 ASN B N 1
ATOM 1413 C CA . ASN B 1 19 ? 12.037 18.826 14.046 1.00 30.39 19 ASN B CA 1
ATOM 1414 C C . ASN B 1 19 ? 11.787 20.334 14.087 1.00 29.87 19 ASN B C 1
ATOM 1415 O O . ASN B 1 19 ? 11.355 20.834 15.098 1.00 32.81 19 ASN B O 1
ATOM 1420 N N . GLY B 1 20 ? 12.114 21.039 13.008 1.00 29.43 20 GLY B N 1
ATOM 1421 C CA . GLY B 1 20 ? 12.000 22.502 12.879 1.00 28.52 20 GLY B CA 1
ATOM 1422 C C . GLY B 1 20 ? 13.234 23.328 13.227 1.00 27.80 20 GLY B C 1
ATOM 1423 O O . GLY B 1 20 ? 13.152 24.533 13.268 1.00 28.79 20 GLY B O 1
ATOM 1424 N N . ASN B 1 21 ? 14.365 22.680 13.518 1.00 33.55 21 ASN B N 1
ATOM 1425 C CA . ASN B 1 21 ? 15.611 23.367 13.877 1.00 33.08 21 ASN B CA 1
ATOM 1426 C C . ASN B 1 21 ? 16.384 23.731 12.644 1.00 30.96 21 ASN B C 1
ATOM 1427 O O . ASN B 1 21 ? 16.173 23.140 11.624 1.00 30.34 21 ASN B O 1
ATOM 1432 N N . PRO B 1 22 ? 17.277 24.721 12.734 1.00 34.14 22 PRO B N 1
ATOM 1433 C CA . PRO B 1 22 ? 18.119 25.016 11.565 1.00 33.08 22 PRO B CA 1
ATOM 1434 C C . PRO B 1 22 ? 19.086 23.881 11.177 1.00 30.31 22 PRO B C 1
ATOM 1435 O O . PRO B 1 22 ? 19.573 23.160 12.019 1.00 32.55 22 PRO B O 1
ATOM 1439 N N . ILE B 1 23 ? 19.318 23.715 9.889 1.00 29.05 23 ILE B N 1
ATOM 1440 C CA . ILE B 1 23 ? 20.412 22.895 9.405 1.00 26.14 23 ILE B CA 1
ATOM 1441 C C . ILE B 1 23 ? 21.703 23.674 9.641 1.00 25.08 23 ILE B C 1
ATOM 1442 O O . ILE B 1 23 ? 21.902 24.812 9.140 1.00 22.73 23 ILE B O 1
ATOM 1447 N N . PHE B 1 24 ? 22.565 23.049 10.428 1.00 27.64 24 PHE B N 1
ATOM 1448 C CA . PHE B 1 24 ? 23.882 23.599 10.760 1.00 31.29 24 PHE B CA 1
ATOM 1449 C C . PHE B 1 24 ? 24.935 23.053 9.829 1.00 29.68 24 PHE B C 1
ATOM 1450 O O . PHE B 1 24 ? 25.034 21.828 9.690 1.00 29.57 24 PHE B O 1
ATOM 1458 N N . PRO B 1 25 ? 25.745 23.942 9.218 1.00 27.53 25 PRO B N 1
ATOM 1459 C CA . PRO B 1 25 ? 26.800 23.441 8.362 1.00 26.94 25 PRO B CA 1
ATOM 1460 C C . PRO B 1 25 ? 27.710 22.522 9.141 1.00 26.62 25 PRO B C 1
ATOM 1461 O O . PRO B 1 25 ? 27.993 22.789 10.255 1.00 29.84 25 PRO B O 1
ATOM 1465 N N . GLY B 1 26 ? 28.112 21.406 8.571 1.00 30.04 26 GLY B N 1
ATOM 1466 C CA . GLY B 1 26 ? 28.940 20.440 9.281 1.00 27.09 26 GLY B CA 1
ATOM 1467 C C . GLY B 1 26 ? 28.178 19.395 10.046 1.00 24.87 26 GLY B C 1
ATOM 1468 O O . GLY B 1 26 ? 28.689 18.321 10.290 1.00 25.29 26 GLY B O 1
ATOM 1469 N N . GLY B 1 27 ? 26.943 19.696 10.399 1.00 27.02 27 GLY B N 1
ATOM 1470 C CA . GLY B 1 27 ? 26.112 18.761 11.117 1.00 26.65 27 GLY B CA 1
ATOM 1471 C C . GLY B 1 27 ? 25.709 17.608 10.244 1.00 27.29 27 GLY B C 1
ATOM 1472 O O . GLY B 1 27 ? 25.586 17.793 9.021 1.00 32.55 27 GLY B O 1
ATOM 1473 N N . LYS B 1 28 ? 25.474 16.453 10.867 1.00 23.80 28 LYS B N 1
ATOM 1474 C CA . LYS B 1 28 ? 25.125 15.228 10.163 1.00 26.49 28 LYS B CA 1
ATOM 1475 C C . LYS B 1 28 ? 23.610 14.984 9.989 1.00 26.18 28 LYS B C 1
ATOM 1476 O O . LYS B 1 28 ? 22.871 14.913 10.970 1.00 27.75 28 LYS B O 1
ATOM 1482 N N . TYR B 1 29 ? 23.160 14.809 8.741 1.00 24.51 29 TYR B N 1
ATOM 1483 C CA . TYR B 1 29 ? 21.741 14.664 8.442 1.00 23.29 29 TYR B CA 1
ATOM 1484 C C . TYR B 1 29 ? 21.492 13.532 7.496 1.00 22.28 29 TYR B C 1
ATOM 1485 O O . TYR B 1 29 ? 22.225 13.392 6.566 1.00 26.58 29 TYR B O 1
ATOM 1494 N N . TYR B 1 30 ? 20.475 12.718 7.742 1.00 21.96 30 TYR B N 1
ATOM 1495 C CA . TYR B 1 30 ? 19.893 11.854 6.702 1.00 23.76 30 TYR B CA 1
ATOM 1496 C C . TYR B 1 30 ? 19.039 12.697 5.764 1.00 23.05 30 TYR B C 1
ATOM 1497 O O . TYR B 1 30 ? 18.409 13.634 6.216 1.00 25.35 30 TYR B O 1
ATOM 1506 N N . ILE B 1 31 ? 19.033 12.366 4.471 1.00 21.67 31 ILE B N 1
ATOM 1507 C CA . ILE B 1 31 ? 18.097 12.911 3.496 1.00 19.44 31 ILE B CA 1
ATOM 1508 C C . ILE B 1 31 ? 17.034 11.856 3.171 1.00 21.09 31 ILE B C 1
ATOM 1509 O O . ILE B 1 31 ? 17.323 10.876 2.500 1.00 21.96 31 ILE B O 1
ATOM 1514 N N . LEU B 1 32 ? 15.790 12.103 3.592 1.00 22.27 32 LEU B N 1
ATOM 1515 C CA . LEU B 1 32 ? 14.691 11.161 3.441 1.00 21.11 32 LEU B CA 1
ATOM 1516 C C . LEU B 1 32 ? 13.573 11.772 2.630 1.00 20.74 32 LEU B C 1
ATOM 1517 O O . LEU B 1 32 ? 13.508 12.960 2.500 1.00 22.21 32 LEU B O 1
ATOM 1522 N N . PRO B 1 33 ? 12.693 10.949 2.046 1.00 23.93 33 PRO B N 1
ATOM 1523 C CA . PRO B 1 33 ? 11.514 11.504 1.404 1.00 25.61 33 PRO B CA 1
ATOM 1524 C C . PRO B 1 33 ? 10.619 12.192 2.425 1.00 30.26 33 PRO B C 1
ATOM 1525 O O . PRO B 1 33 ? 10.484 11.718 3.560 1.00 29.61 33 PRO B O 1
ATOM 1529 N N . ALA B 1 34 ? 10.049 13.329 2.040 1.00 32.58 34 ALA B N 1
ATOM 1530 C CA . ALA B 1 34 ? 9.124 14.056 2.915 1.00 31.21 34 ALA B CA 1
ATOM 1531 C C . ALA B 1 34 ? 7.899 13.183 3.206 1.00 32.68 34 ALA B C 1
ATOM 1532 O O . ALA B 1 34 ? 7.477 13.098 4.342 1.00 33.86 34 ALA B O 1
ATOM 1534 N N . ILE B 1 35 ? 7.368 12.531 2.175 1.00 35.16 35 ILE B N 1
ATOM 1535 C CA . ILE B 1 35 ? 6.245 11.585 2.279 1.00 36.32 35 ILE B CA 1
ATOM 1536 C C . ILE B 1 35 ? 6.762 10.188 2.622 1.00 33.90 35 ILE B C 1
ATOM 1537 O O . ILE B 1 35 ? 7.508 9.610 1.867 1.00 31.69 35 ILE B O 1
ATOM 1542 N N . ARG B 1 36 ? 6.347 9.663 3.771 1.00 40.50 36 ARG B N 1
ATOM 1543 C CA . ARG B 1 36 ? 6.673 8.290 4.214 1.00 43.81 36 ARG B CA 1
ATOM 1544 C C . ARG B 1 36 ? 5.927 7.242 3.401 1.00 47.53 36 ARG B C 1
ATOM 1545 O O . ARG B 1 36 ? 4.876 7.548 2.782 1.00 45.70 36 ARG B O 1
ATOM 1553 N N . GLY B 1 37 ? 6.487 6.021 3.407 1.00 45.83 37 GLY B N 1
ATOM 1554 C CA . GLY B 1 37 ? 5.894 4.875 2.725 1.00 44.80 37 GLY B CA 1
ATOM 1555 C C . GLY B 1 37 ? 6.530 4.669 1.374 1.00 44.62 37 GLY B C 1
ATOM 1556 O O . GLY B 1 37 ? 7.758 4.668 1.307 1.00 45.41 37 GLY B O 1
ATOM 1557 N N . PRO B 1 38 ? 5.712 4.503 0.296 1.00 45.24 38 PRO B N 1
ATOM 1558 C CA . PRO B 1 38 ? 6.185 4.096 -1.053 1.00 40.81 38 PRO B CA 1
ATOM 1559 C C . PRO B 1 38 ? 7.400 4.808 -1.622 1.00 37.27 38 PRO B C 1
ATOM 1560 O O . PRO B 1 38 ? 8.132 4.195 -2.375 1.00 34.25 38 PRO B O 1
ATOM 1564 N N . PRO B 1 39 ? 7.615 6.102 -1.275 1.00 40.36 39 PRO B N 1
ATOM 1565 C CA . PRO B 1 39 ? 8.802 6.765 -1.845 1.00 39.70 39 PRO B CA 1
ATOM 1566 C C . PRO B 1 39 ? 10.177 6.118 -1.547 1.00 37.62 39 PRO B C 1
ATOM 1567 O O . PRO B 1 39 ? 11.139 6.335 -2.314 1.00 38.16 39 PRO B O 1
ATOM 1571 N N . GLY B 1 40 ? 10.266 5.335 -0.482 1.00 33.11 40 GLY B N 1
ATOM 1572 C CA . GLY B 1 40 ? 11.451 4.571 -0.202 1.00 29.45 40 GLY B CA 1
ATOM 1573 C C . GLY B 1 40 ? 12.164 5.137 0.991 1.00 27.62 40 GLY B C 1
ATOM 1574 O O . GLY B 1 40 ? 11.526 5.652 1.886 1.00 28.43 40 GLY B O 1
ATOM 1575 N N . GLY B 1 41 ? 13.491 5.022 1.000 1.00 27.87 41 GLY B N 1
ATOM 1576 C CA . GLY B 1 41 ? 14.340 5.410 2.145 1.00 26.19 41 GLY B CA 1
ATOM 1577 C C . GLY B 1 41 ? 15.407 6.451 1.793 1.00 25.73 41 GLY B C 1
ATOM 1578 O O . GLY B 1 41 ? 15.264 7.269 0.863 1.00 26.01 41 GLY B O 1
ATOM 1579 N N . GLY B 1 42 ? 16.501 6.406 2.528 1.00 24.65 42 GLY B N 1
ATOM 1580 C CA . GLY B 1 42 ? 17.537 7.419 2.423 1.00 25.27 42 GLY B CA 1
ATOM 1581 C C . GLY B 1 42 ? 18.485 7.206 1.264 1.00 24.31 42 GLY B C 1
ATOM 1582 O O . GLY B 1 42 ? 18.254 6.330 0.416 1.00 25.36 42 GLY B O 1
ATOM 1583 N N . VAL B 1 43 ? 19.540 8.016 1.229 1.00 21.96 43 VAL B N 1
ATOM 1584 C CA . VAL B 1 43 ? 20.521 7.973 0.161 1.00 19.97 43 VAL B CA 1
ATOM 1585 C C . VAL B 1 43 ? 21.754 7.289 0.671 1.00 20.41 43 VAL B C 1
ATOM 1586 O O . VAL B 1 43 ? 22.172 7.491 1.787 1.00 22.62 43 VAL B O 1
ATOM 1590 N N . ARG B 1 44 ? 22.334 6.472 -0.186 1.00 24.16 44 ARG B N 1
ATOM 1591 C CA . ARG B 1 44 ? 23.535 5.694 0.127 1.00 25.53 44 ARG B CA 1
ATOM 1592 C C . ARG B 1 44 ? 24.379 5.568 -1.153 1.00 24.37 44 ARG B C 1
ATOM 1593 O O . ARG B 1 44 ? 24.074 6.209 -2.155 1.00 21.98 44 ARG B O 1
ATOM 1601 N N . LEU B 1 45 ? 25.460 4.791 -1.073 1.00 25.86 45 LEU B N 1
ATOM 1602 C CA . LEU B 1 45 ? 26.376 4.606 -2.162 1.00 25.85 45 LEU B CA 1
ATOM 1603 C C . LEU B 1 45 ? 26.226 3.211 -2.745 1.00 27.10 45 LEU B C 1
ATOM 1604 O O . LEU B 1 45 ? 25.881 2.280 -2.047 1.00 25.94 45 LEU B O 1
ATOM 1609 N N . ASP B 1 46 ? 26.498 3.087 -4.042 1.00 31.34 46 ASP B N 1
ATOM 1610 C CA . ASP B 1 46 ? 26.699 1.787 -4.687 1.00 31.64 46 ASP B CA 1
ATOM 1611 C C . ASP B 1 46 ? 27.492 1.879 -6.008 1.00 31.61 46 ASP B C 1
ATOM 1612 O O . ASP B 1 46 ? 27.690 2.953 -6.560 1.00 29.58 46 ASP B O 1
ATOM 1617 N N . LYS B 1 47 ? 27.944 0.718 -6.488 1.00 35.49 47 LYS B N 1
ATOM 1618 C CA . LYS B 1 47 ? 28.629 0.562 -7.794 1.00 34.44 47 LYS B CA 1
ATOM 1619 C C . LYS B 1 47 ? 27.628 0.429 -8.915 1.00 29.62 47 LYS B C 1
ATOM 1620 O O . LYS B 1 47 ? 26.640 -0.213 -8.759 1.00 30.67 47 LYS B O 1
ATOM 1626 N N . THR B 1 48 ? 27.884 1.023 -10.057 1.00 28.41 48 THR B N 1
ATOM 1627 C CA . THR B 1 48 ? 26.967 0.896 -11.154 1.00 28.55 48 THR B CA 1
ATOM 1628 C C . THR B 1 48 ? 27.710 1.056 -12.459 1.00 33.64 48 THR B C 1
ATOM 1629 O O . THR B 1 48 ? 28.772 1.645 -12.488 1.00 37.85 48 THR B O 1
ATOM 1633 N N . GLY B 1 49 ? 27.151 0.503 -13.532 1.00 34.46 49 GLY B N 1
ATOM 1634 C CA . GLY B 1 49 ? 27.687 0.638 -14.874 1.00 35.09 49 GLY B CA 1
ATOM 1635 C C . GLY B 1 49 ? 29.170 0.339 -15.095 1.00 44.05 49 GLY B C 1
ATOM 1636 O O . GLY B 1 49 ? 29.878 1.167 -15.704 1.00 44.67 49 GLY B O 1
ATOM 1637 N N . ASP B 1 50 ? 29.649 -0.811 -14.612 1.00 44.26 50 ASP B N 1
ATOM 1638 C CA . ASP B 1 50 ? 31.091 -1.254 -14.806 1.00 48.38 50 ASP B CA 1
ATOM 1639 C C . ASP B 1 50 ? 32.182 -0.479 -14.025 1.00 45.51 50 ASP B C 1
ATOM 1640 O O . ASP B 1 50 ? 33.378 -0.637 -14.244 1.00 42.37 50 ASP B O 1
ATOM 1645 N N . SER B 1 51 ? 31.715 0.288 -13.053 1.00 48.12 51 SER B N 1
ATOM 1646 C CA . SER B 1 51 ? 32.547 0.973 -12.104 1.00 43.76 51 SER B CA 1
ATOM 1647 C C . SER B 1 51 ? 32.881 -0.047 -11.062 1.00 45.49 51 SER B C 1
ATOM 1648 O O . SER B 1 51 ? 32.026 -0.875 -10.659 1.00 46.94 51 SER B O 1
ATOM 1651 N N . GLU B 1 52 ? 34.097 0.049 -10.564 1.00 48.93 52 GLU B N 1
ATOM 1652 C CA . GLU B 1 52 ? 34.574 -0.905 -9.569 1.00 52.54 52 GLU B CA 1
ATOM 1653 C C . GLU B 1 52 ? 34.523 -0.364 -8.147 1.00 48.14 52 GLU B C 1
ATOM 1654 O O . GLU B 1 52 ? 34.727 -1.119 -7.200 1.00 49.47 52 GLU B O 1
ATOM 1660 N N . CYS B 1 53 ? 34.192 0.926 -8.015 1.00 45.83 53 CYS B N 1
ATOM 1661 C CA . CYS B 1 53 ? 34.101 1.619 -6.724 1.00 42.69 53 CYS B CA 1
ATOM 1662 C C . CYS B 1 53 ? 32.687 2.129 -6.496 1.00 36.99 53 CYS B C 1
ATOM 1663 O O . CYS B 1 53 ? 32.095 2.655 -7.435 1.00 31.21 53 CYS B O 1
ATOM 1666 N N . PRO B 1 54 ? 32.142 1.949 -5.264 1.00 34.66 54 PRO B N 1
ATOM 1667 C CA . PRO B 1 54 ? 30.802 2.466 -4.962 1.00 33.49 54 PRO B CA 1
ATOM 1668 C C . PRO B 1 54 ? 30.769 3.992 -4.793 1.00 27.70 54 PRO B C 1
ATOM 1669 O O . PRO B 1 54 ? 30.832 4.525 -3.718 1.00 24.09 54 PRO B O 1
ATOM 1673 N N . VAL B 1 55 ? 30.656 4.657 -5.921 1.00 29.12 55 VAL B N 1
ATOM 1674 C CA . VAL B 1 55 ? 30.619 6.107 -6.007 1.00 27.73 55 VAL B CA 1
ATOM 1675 C C . VAL B 1 55 ? 29.340 6.681 -6.625 1.00 21.33 55 VAL B C 1
ATOM 1676 O O . VAL B 1 55 ? 29.307 7.839 -6.944 1.00 19.98 55 VAL B O 1
ATOM 1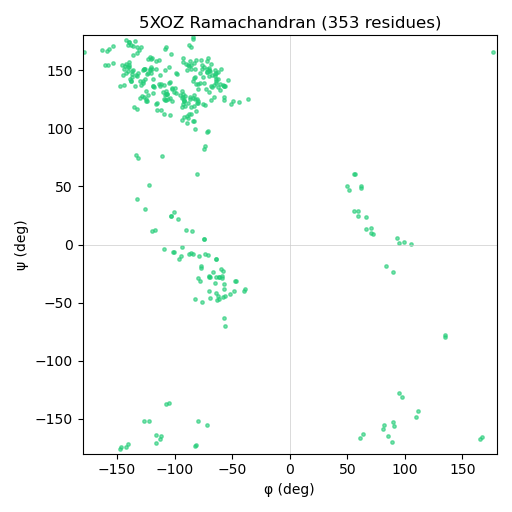680 N N . THR B 1 56 ? 28.308 5.886 -6.804 1.00 21.82 56 THR B N 1
ATOM 1681 C CA . THR B 1 56 ? 27.037 6.377 -7.333 1.00 20.91 56 THR B CA 1
ATOM 1682 C C . THR B 1 56 ? 26.079 6.571 -6.186 1.00 19.90 56 THR B C 1
ATOM 1683 O O . THR B 1 56 ? 25.925 5.669 -5.365 1.00 19.46 56 THR B O 1
ATOM 1687 N N . VAL B 1 57 ? 25.427 7.736 -6.132 1.00 19.64 57 VAL B N 1
ATOM 1688 C CA . VAL B 1 57 ? 24.423 7.974 -5.111 1.00 19.02 57 VAL B CA 1
ATOM 1689 C C . VAL B 1 57 ? 23.152 7.281 -5.579 1.00 18.68 57 VAL B C 1
ATOM 1690 O O . VAL B 1 57 ? 22.666 7.534 -6.669 1.00 16.69 57 VAL B O 1
ATOM 1694 N N . LEU B 1 58 ? 22.673 6.388 -4.718 1.00 21.26 58 LEU B N 1
ATOM 1695 C CA . LEU B 1 58 ? 21.396 5.702 -4.837 1.00 23.09 58 LEU B CA 1
ATOM 1696 C C . LEU B 1 58 ? 20.477 6.013 -3.666 1.00 23.15 58 LEU B C 1
ATOM 1697 O O . LEU B 1 58 ? 20.917 6.008 -2.517 1.00 21.99 58 LEU B O 1
ATOM 1702 N N . GLN B 1 59 ? 19.201 6.269 -3.989 1.00 22.27 59 GLN B N 1
ATOM 1703 C CA . GLN B 1 59 ? 18.158 6.391 -2.997 1.00 22.47 59 GLN B CA 1
ATOM 1704 C C . GLN B 1 59 ? 17.559 5.008 -2.823 1.00 23.32 59 GLN B C 1
ATOM 1705 O O . GLN B 1 59 ? 17.176 4.372 -3.810 1.00 23.64 59 GLN B O 1
ATOM 1711 N N . ASP B 1 60 ? 17.483 4.541 -1.589 1.00 23.82 60 ASP B N 1
ATOM 1712 C CA . ASP B 1 60 ? 16.995 3.178 -1.339 1.00 30.47 60 ASP B CA 1
ATOM 1713 C C . ASP B 1 60 ? 15.477 2.983 -1.597 1.00 32.87 60 ASP B C 1
ATOM 1714 O O . ASP B 1 60 ? 14.683 3.918 -1.449 1.00 29.11 60 ASP B O 1
ATOM 1719 N N . TYR B 1 61 ? 15.106 1.751 -1.984 1.00 37.90 61 TYR B N 1
ATOM 1720 C CA . TYR B 1 61 ? 13.717 1.379 -2.246 1.00 34.35 61 TYR B CA 1
ATOM 1721 C C . TYR B 1 61 ? 12.868 1.317 -0.983 1.00 32.38 61 TYR B C 1
ATOM 1722 O O . TYR B 1 61 ? 11.695 1.591 -1.064 1.00 36.54 61 TYR B O 1
ATOM 1731 N N . LYS B 1 62 ? 13.472 1.049 0.167 1.00 33.50 62 LYS B N 1
ATOM 1732 C CA . LYS B 1 62 ? 12.752 0.789 1.415 1.00 37.38 62 LYS B CA 1
ATOM 1733 C C . LYS B 1 62 ? 12.970 1.827 2.525 1.00 34.08 62 LYS B C 1
ATOM 1734 O O . LYS B 1 62 ? 14.088 2.032 3.010 1.00 31.84 62 LYS B O 1
ATOM 1740 N N . GLU B 1 63 ? 11.860 2.420 2.953 1.00 38.20 63 GLU B N 1
ATOM 1741 C CA . GLU B 1 63 ? 11.782 3.345 4.098 1.00 40.04 63 GLU B CA 1
ATOM 1742 C C . GLU B 1 63 ? 12.652 2.986 5.337 1.00 39.36 63 GLU B C 1
ATOM 1743 O O . GLU B 1 63 ? 13.232 3.858 5.966 1.00 36.89 63 GLU B O 1
ATOM 1749 N N . VAL B 1 64 ? 12.748 1.709 5.671 1.00 42.70 64 VAL B N 1
ATOM 1750 C CA . VAL B 1 64 ? 13.532 1.286 6.851 1.00 45.15 64 VAL B CA 1
ATOM 1751 C C . VAL B 1 64 ? 15.037 1.649 6.742 1.00 43.53 64 VAL B C 1
ATOM 1752 O O . VAL B 1 64 ? 15.684 1.863 7.769 1.00 41.54 64 VAL B O 1
ATOM 1756 N N . ILE B 1 65 ? 15.573 1.739 5.518 1.00 39.58 65 ILE B N 1
ATOM 1757 C CA . ILE B 1 65 ? 16.966 2.161 5.298 1.00 36.26 65 ILE B CA 1
ATOM 1758 C C . ILE B 1 65 ? 17.020 3.695 5.294 1.00 33.60 65 ILE B C 1
ATOM 1759 O O . ILE B 1 65 ? 16.566 4.337 4.355 1.00 31.79 65 ILE B O 1
ATOM 1764 N N . ASN B 1 66 ? 17.540 4.286 6.361 1.00 34.12 66 ASN B N 1
ATOM 1765 C CA . ASN B 1 66 ? 17.799 5.745 6.417 1.00 32.73 66 ASN B CA 1
ATOM 1766 C C . ASN B 1 66 ? 19.088 6.172 5.633 1.00 34.66 66 ASN B C 1
ATOM 1767 O O . ASN B 1 66 ? 19.299 7.371 5.317 1.00 35.56 66 ASN B O 1
ATOM 1772 N N . GLY B 1 67 ? 19.969 5.211 5.365 1.00 31.36 67 GLY B N 1
ATOM 1773 C CA . GLY B 1 67 ? 21.123 5.437 4.549 1.00 27.73 67 GLY B CA 1
ATOM 1774 C C . GLY B 1 67 ? 22.262 6.077 5.271 1.00 24.75 67 GLY B C 1
ATOM 1775 O O . GLY B 1 67 ? 22.344 5.992 6.472 1.00 26.00 67 GLY B O 1
ATOM 1776 N N . LEU B 1 68 ? 23.145 6.684 4.481 1.00 26.85 68 LEU B N 1
ATOM 1777 C CA . LEU B 1 68 ? 24.371 7.333 4.938 1.00 27.81 68 LEU B CA 1
ATOM 1778 C C . LEU B 1 68 ? 24.151 8.833 5.209 1.00 26.14 68 LEU B C 1
ATOM 1779 O O . LEU B 1 68 ? 23.626 9.540 4.385 1.00 21.96 68 LEU B O 1
ATOM 1784 N N . PRO B 1 69 ? 24.565 9.319 6.383 1.00 29.74 69 PRO B N 1
ATOM 1785 C CA . PRO B 1 69 ? 24.378 10.739 6.659 1.00 28.40 69 PRO B CA 1
ATOM 1786 C C . PRO B 1 69 ? 25.287 11.617 5.820 1.00 27.81 69 PRO B C 1
ATOM 1787 O O . PRO B 1 69 ? 26.398 11.195 5.458 1.00 27.61 69 PRO B O 1
ATOM 1791 N N . VAL B 1 70 ? 24.793 12.818 5.508 1.00 24.82 70 VAL B N 1
ATOM 1792 C CA . VAL B 1 70 ? 25.554 13.821 4.798 1.00 22.46 70 VAL B CA 1
ATOM 1793 C C . VAL B 1 70 ? 25.903 14.930 5.775 1.00 25.85 70 VAL B C 1
ATOM 1794 O O . VAL B 1 70 ? 25.348 15.010 6.872 1.00 25.83 70 VAL B O 1
ATOM 1798 N N . LYS B 1 71 ? 26.800 15.805 5.357 1.00 24.85 71 LYS B N 1
ATOM 1799 C CA . LYS B 1 71 ? 26.921 17.107 5.955 1.00 25.07 71 LYS B CA 1
ATOM 1800 C C . LYS B 1 71 ? 26.958 18.140 4.839 1.00 25.31 71 LYS B C 1
ATOM 1801 O O . LYS B 1 71 ? 27.468 17.886 3.751 1.00 24.90 71 LYS B O 1
ATOM 1807 N N . PHE B 1 72 ? 26.408 19.316 5.135 1.00 25.86 72 PHE B N 1
ATOM 1808 C CA . PHE B 1 72 ? 26.329 20.413 4.196 1.00 23.50 72 PHE B CA 1
ATOM 1809 C C . PHE B 1 72 ? 27.382 21.431 4.582 1.00 23.52 72 PHE B C 1
ATOM 1810 O O . PHE B 1 72 ? 27.402 21.862 5.715 1.00 22.37 72 PHE B O 1
ATOM 1818 N N . VAL B 1 73 ? 28.233 21.793 3.620 1.00 23.74 73 VAL B N 1
ATOM 1819 C CA . VAL B 1 73 ? 29.321 22.729 3.798 1.00 24.13 73 VAL B CA 1
ATOM 1820 C C . VAL B 1 73 ? 29.024 23.918 2.920 1.00 24.08 73 VAL B C 1
ATOM 1821 O O . VAL B 1 73 ? 28.409 23.742 1.898 1.00 26.37 73 VAL B O 1
ATOM 1825 N N . ILE B 1 74 ? 29.483 25.111 3.304 1.00 26.18 74 ILE B N 1
ATOM 1826 C CA . ILE B 1 74 ? 29.299 26.339 2.512 1.00 26.09 74 ILE B CA 1
ATOM 1827 C C . ILE B 1 74 ? 30.626 26.734 1.930 1.00 25.63 74 ILE B C 1
ATOM 1828 O O . ILE B 1 74 ? 31.564 26.889 2.664 1.00 30.22 74 ILE B O 1
ATOM 1833 N N . PRO B 1 75 ? 30.723 26.890 0.604 1.00 28.59 75 PRO B N 1
ATOM 1834 C CA . PRO B 1 75 ? 31.978 27.414 0.046 1.00 27.13 75 PRO B CA 1
ATOM 1835 C C . PRO B 1 75 ? 32.139 28.918 0.146 1.00 26.22 75 PRO B C 1
ATOM 1836 O O . PRO B 1 75 ? 33.245 29.344 0.205 1.00 30.46 75 PRO B O 1
ATOM 1840 N N . GLY B 1 76 ? 31.060 29.704 0.152 1.00 30.41 76 GLY B N 1
ATOM 1841 C CA . GLY B 1 76 ? 31.139 31.176 0.233 1.00 35.84 76 GLY B CA 1
ATOM 1842 C C . GLY B 1 76 ? 31.366 31.695 1.653 1.00 41.13 76 GLY B C 1
ATOM 1843 O O . GLY B 1 76 ? 31.968 30.995 2.486 1.00 40.22 76 GLY B O 1
ATOM 1844 N N . ILE B 1 77 ? 30.891 32.913 1.936 1.00 40.77 77 ILE B N 1
ATOM 1845 C CA . ILE B 1 77 ? 30.853 33.412 3.320 1.00 41.85 77 ILE B CA 1
ATOM 1846 C C . ILE B 1 77 ? 29.737 32.672 4.035 1.00 39.81 77 ILE B C 1
ATOM 1847 O O . ILE B 1 77 ? 28.659 32.551 3.481 1.00 40.06 77 ILE B O 1
ATOM 1852 N N . SER B 1 78 ? 29.997 32.170 5.242 1.00 38.40 78 SER B N 1
ATOM 1853 C CA . SER B 1 78 ? 28.958 31.518 6.054 1.00 37.29 78 SER B CA 1
ATOM 1854 C C . SER B 1 78 ? 28.376 32.453 7.128 1.00 39.48 78 SER B C 1
ATOM 1855 O O . SER B 1 78 ? 29.109 33.143 7.837 1.00 40.46 78 SER B O 1
ATOM 1858 N N . PRO B 1 79 ? 27.047 32.469 7.262 1.00 42.83 79 PRO B N 1
ATOM 1859 C CA . PRO B 1 79 ? 26.448 33.092 8.445 1.00 41.69 79 PRO B CA 1
ATOM 1860 C C . PRO B 1 79 ? 26.318 32.103 9.616 1.00 39.97 79 PRO B C 1
ATOM 1861 O O . PRO B 1 79 ? 25.994 32.522 10.703 1.00 43.87 79 PRO B O 1
ATOM 1865 N N . GLY B 1 80 ? 26.585 30.815 9.385 1.00 39.32 80 GLY B N 1
ATOM 1866 C CA . GLY B 1 80 ? 26.482 29.787 10.414 1.00 39.16 80 GLY B CA 1
ATOM 1867 C C . GLY B 1 80 ? 25.276 28.912 10.268 1.00 36.19 80 GLY B C 1
ATOM 1868 O O . GLY B 1 80 ? 25.048 28.013 11.097 1.00 39.27 80 GLY B O 1
ATOM 1869 N N . ILE B 1 81 ? 24.490 29.186 9.233 1.00 33.18 81 ILE B N 1
ATOM 1870 C CA . ILE B 1 81 ? 23.265 28.442 8.945 1.00 35.60 81 ILE B CA 1
ATOM 1871 C C . ILE B 1 81 ? 23.080 28.335 7.409 1.00 32.33 81 ILE B C 1
ATOM 1872 O O . ILE B 1 81 ? 23.409 29.284 6.666 1.00 31.67 81 ILE B O 1
ATOM 1877 N N . ILE B 1 82 ? 22.518 27.206 6.960 1.00 27.99 82 ILE B N 1
ATOM 1878 C CA . ILE B 1 82 ? 22.237 26.976 5.532 1.00 25.27 82 ILE B CA 1
ATOM 1879 C C . ILE B 1 82 ? 20.953 27.690 5.151 1.00 23.95 82 ILE B C 1
ATOM 1880 O O . ILE B 1 82 ? 19.907 27.365 5.653 1.00 26.38 82 ILE B O 1
ATOM 1885 N N . PHE B 1 83 ? 20.980 28.537 4.152 1.00 26.39 83 PHE B N 1
ATOM 1886 C CA . PHE B 1 83 ? 19.787 29.178 3.652 1.00 27.54 83 PHE B CA 1
ATOM 1887 C C . PHE B 1 83 ? 19.299 28.539 2.338 1.00 27.10 83 PHE B C 1
ATOM 1888 O O . PHE B 1 83 ? 20.017 27.834 1.687 1.00 25.49 83 PHE B O 1
ATOM 1896 N N . THR B 1 84 ? 18.066 28.803 1.937 1.00 26.70 84 THR B N 1
ATOM 1897 C CA . THR B 1 84 ? 17.559 28.286 0.686 1.00 26.69 84 THR B CA 1
ATOM 1898 C C . THR B 1 84 ? 18.162 29.128 -0.392 1.00 25.68 84 THR B C 1
ATOM 1899 O O . THR B 1 84 ? 18.447 30.254 -0.177 1.00 26.13 84 THR B O 1
ATOM 1903 N N . GLY B 1 85 ? 18.356 28.560 -1.557 1.00 27.75 85 GLY B N 1
ATOM 1904 C CA . GLY B 1 85 ? 18.995 29.230 -2.667 1.00 27.79 85 GLY B CA 1
ATOM 1905 C C . GLY B 1 85 ? 20.463 29.572 -2.453 1.00 29.05 85 GLY B C 1
ATOM 1906 O O . GLY B 1 85 ? 20.948 30.461 -3.088 1.00 34.52 85 GLY B O 1
ATOM 1907 N N . THR B 1 86 ? 21.174 28.874 -1.579 1.00 27.96 86 THR B N 1
ATOM 1908 C CA . THR B 1 86 ? 22.561 29.208 -1.273 1.00 26.10 86 THR B CA 1
ATOM 1909 C C . THR B 1 86 ? 23.437 28.122 -1.857 1.00 25.99 86 THR B C 1
ATOM 1910 O O . THR B 1 86 ? 23.172 26.917 -1.596 1.00 26.99 86 THR B O 1
ATOM 1914 N N . PRO B 1 87 ? 24.498 28.508 -2.607 1.00 25.19 87 PRO B N 1
ATOM 1915 C CA . PRO B 1 87 ? 25.410 27.462 -3.053 1.00 23.28 87 PRO B CA 1
ATOM 1916 C C . PRO B 1 87 ? 25.946 26.700 -1.845 1.00 23.24 87 PRO B C 1
ATOM 1917 O O . PRO B 1 87 ? 26.453 27.327 -0.911 1.00 28.09 87 PRO B O 1
ATOM 1921 N N . ILE B 1 88 ? 25.766 25.379 -1.856 1.00 20.31 88 ILE B N 1
ATOM 1922 C CA . ILE B 1 88 ? 26.359 24.489 -0.880 1.00 18.68 88 ILE B CA 1
ATOM 1923 C C . ILE B 1 88 ? 27.019 23.261 -1.509 1.00 20.73 88 ILE B C 1
ATOM 1924 O O . ILE B 1 88 ? 26.828 22.933 -2.693 1.00 20.31 88 ILE B O 1
ATOM 1929 N N . GLU B 1 89 ? 27.828 22.606 -0.688 1.00 21.20 89 GLU B N 1
ATOM 1930 C CA . GLU B 1 89 ? 28.461 21.346 -1.015 1.00 21.69 89 GLU B CA 1
ATOM 1931 C C . GLU B 1 89 ? 27.853 20.313 -0.083 1.00 20.49 89 GLU B C 1
ATOM 1932 O O . GLU B 1 89 ? 27.635 20.589 1.082 1.00 18.30 89 GLU B O 1
ATOM 1938 N N . ILE B 1 90 ? 27.551 19.137 -0.631 1.00 20.58 90 ILE B N 1
ATOM 1939 C CA . ILE B 1 90 ? 26.973 18.046 0.125 1.00 17.79 90 ILE B CA 1
ATOM 1940 C C . ILE B 1 90 ? 28.047 16.991 0.136 1.00 19.24 90 ILE B C 1
ATOM 1941 O O . ILE B 1 90 ? 28.678 16.728 -0.888 1.00 19.14 90 ILE B O 1
ATOM 1946 N N . GLU B 1 91 ? 28.263 16.374 1.291 1.00 21.74 91 GLU B N 1
ATOM 1947 C CA . GLU B 1 91 ? 29.171 15.228 1.359 1.00 24.31 91 GLU B CA 1
ATOM 1948 C C . GLU B 1 91 ? 28.748 14.138 2.341 1.00 23.70 91 GLU B C 1
ATOM 1949 O O . GLU B 1 91 ? 28.296 14.433 3.439 1.00 23.49 91 GLU B O 1
ATOM 1955 N N . PHE B 1 92 ? 28.874 12.876 1.929 1.00 23.61 92 PHE B N 1
ATOM 1956 C CA . PHE B 1 92 ? 28.677 11.766 2.851 1.00 24.41 92 PHE B CA 1
ATOM 1957 C C . PHE B 1 92 ? 29.746 11.783 3.979 1.00 28.05 92 PHE B C 1
ATOM 1958 O O . PHE B 1 92 ? 30.871 12.195 3.781 1.00 27.81 92 PHE B O 1
ATOM 1966 N N . THR B 1 93 ? 29.374 11.335 5.170 1.00 32.48 93 THR B N 1
ATOM 1967 C CA . THR B 1 93 ? 30.257 11.379 6.362 1.00 31.28 93 THR B CA 1
ATOM 1968 C C . THR B 1 93 ? 31.200 10.200 6.337 1.00 35.79 93 THR B C 1
ATOM 1969 O O . THR B 1 93 ? 32.391 10.349 6.594 1.00 37.13 93 THR B O 1
ATOM 1973 N N . LYS B 1 94 ? 30.644 9.019 6.070 1.00 38.80 94 LYS B N 1
ATOM 1974 C CA . LYS B 1 94 ? 31.437 7.815 5.786 1.00 41.01 94 LYS B CA 1
ATOM 1975 C C . LYS B 1 94 ? 31.666 7.761 4.287 1.00 39.90 94 LYS B C 1
ATOM 1976 O O . LYS B 1 94 ? 30.892 8.345 3.554 1.00 40.81 94 LYS B O 1
ATOM 1982 N N . LYS B 1 95 ? 32.730 7.095 3.836 1.00 40.55 95 LYS B N 1
ATOM 1983 C CA . LYS B 1 95 ? 32.971 6.877 2.400 1.00 38.02 95 LYS B CA 1
ATOM 1984 C C . LYS B 1 95 ? 33.929 5.730 2.211 1.00 40.60 95 LYS B C 1
ATOM 1985 O O . LYS B 1 95 ? 34.750 5.477 3.091 1.00 47.04 95 LYS B O 1
ATOM 1991 N N . PRO B 1 96 ? 33.868 5.048 1.057 1.00 41.83 96 PRO B N 1
ATOM 1992 C CA . PRO B 1 96 ? 34.804 3.942 0.758 1.00 42.55 96 PRO B CA 1
ATOM 1993 C C . PRO B 1 96 ? 36.221 4.397 0.356 1.00 43.44 96 PRO B C 1
ATOM 1994 O O . PRO B 1 96 ? 36.421 5.518 -0.170 1.00 41.63 96 PRO B O 1
ATOM 1998 N N . ASN B 1 97 ? 37.181 3.506 0.594 1.00 46.81 97 ASN B N 1
ATOM 1999 C CA . ASN B 1 97 ? 38.595 3.767 0.343 1.00 48.43 97 ASN B CA 1
ATOM 2000 C C . ASN B 1 97 ? 38.897 4.138 -1.108 1.00 41.58 97 ASN B C 1
ATOM 2001 O O . ASN B 1 97 ? 39.609 5.093 -1.379 1.00 40.37 97 ASN B O 1
ATOM 2006 N N . CYS B 1 98 ? 38.331 3.402 -2.041 1.00 41.27 98 CYS B N 1
ATOM 2007 C CA . CYS B 1 98 ? 38.565 3.673 -3.476 1.00 45.08 98 CYS B CA 1
ATOM 2008 C C . CYS B 1 98 ? 38.039 5.037 -3.989 1.00 43.82 98 CYS B C 1
ATOM 2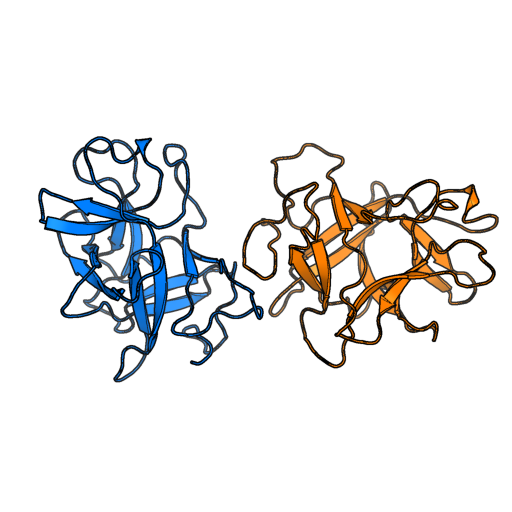009 O O . CYS B 1 98 ? 38.326 5.429 -5.130 1.00 40.87 98 CYS B O 1
ATOM 2012 N N . ALA B 1 99 ? 37.214 5.713 -3.181 1.00 42.02 99 ALA B N 1
ATOM 2013 C CA . ALA B 1 99 ? 36.819 7.098 -3.471 1.00 42.26 99 ALA B CA 1
ATOM 2014 C C . ALA B 1 99 ? 37.737 8.108 -2.806 1.00 37.64 99 ALA B C 1
ATOM 2015 O O . ALA B 1 99 ? 37.889 8.129 -1.572 1.00 31.23 99 ALA B O 1
ATOM 2017 N N . GLU B 1 100 ? 38.294 8.977 -3.642 1.00 40.41 100 GLU B N 1
ATOM 2018 C CA . GLU B 1 100 ? 39.229 10.017 -3.178 1.00 46.63 100 GLU B CA 1
ATOM 2019 C C . GLU B 1 100 ? 38.515 10.935 -2.208 1.00 43.82 100 GLU B C 1
ATOM 2020 O O . GLU B 1 100 ? 39.037 11.231 -1.150 1.00 44.77 100 GLU B O 1
ATOM 2026 N N . SER B 1 101 ? 37.306 11.361 -2.604 1.00 42.35 101 SER B N 1
ATOM 2027 C CA . SER B 1 101 ? 36.493 12.337 -1.879 1.00 35.88 101 SER B CA 1
ATOM 2028 C C . SER B 1 101 ? 35.073 11.819 -1.685 1.00 30.15 101 SER B C 1
ATOM 2029 O O . SER B 1 101 ? 34.518 11.258 -2.601 1.00 26.20 101 SER B O 1
ATOM 2032 N N . SER B 1 102 ? 34.484 12.074 -0.514 1.00 28.49 102 SER B N 1
ATOM 2033 C CA . SER B 1 102 ? 33.048 11.791 -0.284 1.00 26.75 102 SER B CA 1
ATOM 2034 C C . SER B 1 102 ? 32.094 12.919 -0.750 1.00 23.10 102 SER B C 1
ATOM 2035 O O . SER B 1 102 ? 30.936 12.916 -0.412 1.00 23.96 102 SER B O 1
ATOM 2038 N N . LYS B 1 103 ? 32.596 13.885 -1.497 1.00 22.48 103 LYS B N 1
ATOM 2039 C CA . LYS B 1 103 ? 31.863 15.087 -1.806 1.00 24.26 103 LYS B CA 1
ATOM 2040 C C . LYS B 1 103 ? 31.026 14.823 -3.036 1.00 22.71 103 LYS B C 1
ATOM 2041 O O . LYS B 1 103 ? 31.559 14.363 -4.060 1.00 22.84 103 LYS B O 1
ATOM 2047 N N . TRP B 1 104 ? 29.722 15.091 -2.925 1.00 20.10 104 TRP B N 1
ATOM 2048 C CA . TRP B 1 104 ? 28.795 14.960 -4.057 1.00 19.03 104 TRP B CA 1
ATOM 2049 C C . TRP B 1 104 ? 29.214 15.827 -5.274 1.00 18.58 104 TRP B C 1
ATOM 2050 O O . TRP B 1 104 ? 29.605 16.988 -5.142 1.00 19.85 104 TRP B O 1
ATOM 2061 N N . LEU B 1 105 ? 29.134 15.237 -6.447 1.00 17.65 105 LEU B N 1
ATOM 2062 C CA . LEU B 1 105 ? 29.358 15.918 -7.717 1.00 17.24 105 LEU B CA 1
ATOM 2063 C C . LEU B 1 105 ? 28.297 15.366 -8.696 1.00 20.70 105 LEU B C 1
ATOM 2064 O O . LEU B 1 105 ? 27.552 14.375 -8.398 1.00 21.11 105 LEU B O 1
ATOM 2069 N N . ILE B 1 106 ? 28.273 15.961 -9.882 1.00 20.79 106 ILE B N 1
ATOM 2070 C CA . ILE B 1 106 ? 27.458 15.480 -10.990 1.00 20.88 106 ILE B CA 1
ATOM 2071 C C . ILE B 1 106 ? 28.352 14.828 -12.070 1.00 22.84 106 ILE B C 1
ATOM 2072 O O . ILE B 1 106 ? 29.361 15.418 -12.490 1.00 20.51 106 ILE B O 1
ATOM 2077 N N . PHE B 1 107 ? 27.936 13.631 -12.519 1.00 23.18 107 PHE B N 1
ATOM 2078 C CA . PHE B 1 107 ? 28.543 12.927 -13.652 1.00 21.88 107 PHE B CA 1
ATOM 2079 C C . PHE B 1 107 ? 27.490 12.570 -14.663 1.00 24.89 107 PHE B C 1
ATOM 2080 O O . PHE B 1 107 ? 26.330 12.322 -14.310 1.00 23.38 107 PHE B O 1
ATOM 2088 N N . VAL B 1 108 ? 27.910 12.503 -15.924 1.00 25.76 108 VAL B N 1
ATOM 2089 C CA . VAL B 1 108 ? 27.035 12.128 -17.006 1.00 24.25 108 VAL B CA 1
ATOM 2090 C C . VAL B 1 108 ? 27.100 10.613 -17.213 1.00 23.92 108 VAL B C 1
ATOM 2091 O O . VAL B 1 108 ? 28.144 10.061 -17.494 1.00 23.48 108 VAL B O 1
ATOM 2095 N N . ASP B 1 109 ? 25.958 9.957 -17.059 1.00 26.27 109 ASP B N 1
ATOM 2096 C CA . ASP B 1 109 ? 25.784 8.573 -17.497 1.00 28.13 109 ASP B CA 1
ATOM 2097 C C . ASP B 1 109 ? 25.332 8.531 -18.958 1.00 29.66 109 ASP B C 1
ATOM 2098 O O . ASP B 1 109 ? 24.230 8.957 -19.281 1.00 31.28 109 ASP B O 1
ATOM 2103 N N . ASP B 1 110 ? 26.207 8.030 -19.826 1.00 32.05 110 ASP B N 1
ATOM 2104 C CA . ASP B 1 110 ? 25.911 7.866 -21.249 1.00 36.63 110 ASP B CA 1
ATOM 2105 C C . ASP B 1 110 ? 24.904 6.766 -21.536 1.00 35.35 110 ASP B C 1
ATOM 2106 O O . ASP B 1 110 ? 24.236 6.813 -22.543 1.00 39.47 110 ASP B O 1
ATOM 2111 N N . THR B 1 111 ? 24.835 5.756 -20.688 1.00 33.14 111 THR B N 1
ATOM 2112 C CA . THR B 1 111 ? 23.980 4.643 -20.959 1.00 33.36 111 THR B CA 1
ATOM 2113 C C . THR B 1 111 ? 22.526 5.077 -20.849 1.00 36.70 111 THR B C 1
ATOM 2114 O O . THR B 1 111 ? 21.729 4.776 -21.732 1.00 42.10 111 THR B O 1
ATOM 2118 N N . ILE B 1 112 ? 22.194 5.808 -19.789 1.00 34.27 112 ILE B N 1
ATOM 2119 C CA . ILE B 1 112 ? 20.819 6.248 -19.545 1.00 29.73 112 ILE B CA 1
ATOM 2120 C C . ILE B 1 112 ? 20.554 7.685 -19.922 1.00 28.59 112 ILE B C 1
ATOM 2121 O O . ILE B 1 112 ? 19.418 8.098 -19.878 1.00 29.09 112 ILE B O 1
ATOM 2126 N N . ASP B 1 113 ? 21.600 8.425 -20.300 1.00 33.19 113 ASP B N 1
ATOM 2127 C CA . ASP B 1 113 ? 21.526 9.836 -20.772 1.00 31.22 113 ASP B CA 1
ATOM 2128 C C . ASP B 1 113 ? 20.965 10.803 -19.688 1.00 30.10 113 ASP B C 1
ATOM 2129 O O . ASP B 1 113 ? 20.038 11.592 -19.904 1.00 25.12 113 ASP B O 1
ATOM 2134 N N . LYS B 1 114 ? 21.560 10.695 -18.501 1.00 31.42 114 LYS B N 1
ATOM 2135 C CA . LYS B 1 114 ? 21.188 11.486 -17.330 1.00 29.74 114 LYS B CA 1
ATOM 2136 C C . LYS B 1 114 ? 22.455 11.955 -16.638 1.00 27.42 114 LYS B C 1
ATOM 2137 O O . LYS B 1 114 ? 23.466 11.223 -16.609 1.00 24.26 114 LYS B O 1
ATOM 2143 N N . ALA B 1 115 ? 22.364 13.180 -16.100 1.00 24.85 115 ALA B N 1
ATOM 2144 C CA . ALA B 1 115 ? 23.360 13.748 -15.199 1.00 22.64 115 ALA B CA 1
ATOM 2145 C C . ALA B 1 115 ? 22.969 13.356 -13.794 1.00 21.58 115 ALA B C 1
ATOM 2146 O O . ALA B 1 115 ? 21.968 13.822 -13.313 1.00 22.75 115 ALA B O 1
ATOM 2148 N N . CYS B 1 116 ? 23.742 12.481 -13.169 1.00 20.11 116 CYS B N 1
ATOM 2149 C CA . CYS B 1 116 ? 23.411 11.852 -11.898 1.00 18.79 116 CYS B CA 1
ATOM 2150 C C . CYS B 1 116 ? 24.412 12.274 -10.844 1.00 18.04 116 CYS B C 1
ATOM 2151 O O . CYS B 1 116 ? 25.534 12.664 -11.170 1.00 18.31 116 CYS B O 1
ATOM 2154 N N . ILE B 1 117 ? 24.008 12.178 -9.574 1.00 17.94 117 ILE B N 1
ATOM 2155 C CA . ILE B 1 117 ? 24.868 12.493 -8.436 1.00 16.94 117 ILE B CA 1
ATOM 2156 C C . ILE B 1 117 ? 25.763 11.296 -8.025 1.00 18.95 117 ILE B C 1
ATOM 2157 O O . ILE B 1 117 ? 25.271 10.171 -7.741 1.00 19.42 117 ILE B O 1
ATOM 2162 N N . GLY B 1 118 ? 27.066 11.564 -7.961 1.00 18.74 118 GLY B N 1
ATOM 2163 C CA . GLY B 1 118 ? 28.033 10.583 -7.499 1.00 19.28 118 GLY B CA 1
ATOM 2164 C C . GLY B 1 118 ? 29.083 11.280 -6.702 1.00 20.72 118 GLY B C 1
ATOM 2165 O O . GLY B 1 118 ? 29.030 12.492 -6.574 1.00 20.70 118 GLY B O 1
ATOM 2166 N N . ILE B 1 119 ? 30.015 10.510 -6.130 1.00 24.85 119 ILE B N 1
ATOM 2167 C CA . ILE B 1 119 ? 31.146 11.041 -5.293 1.00 23.76 119 ILE B CA 1
ATOM 2168 C C . ILE B 1 119 ? 32.456 10.716 -5.987 1.00 25.43 119 ILE B C 1
ATOM 2169 O O . ILE B 1 119 ? 32.468 10.283 -7.119 1.00 28.60 119 ILE B O 1
ATOM 2174 N N . GLY B 1 120 ? 33.569 10.936 -5.325 1.00 30.72 120 GLY B N 1
ATOM 2175 C CA . GLY B 1 120 ? 34.883 10.566 -5.866 1.00 32.21 120 GLY B CA 1
ATOM 2176 C C . GLY B 1 120 ? 35.526 11.687 -6.670 1.00 32.61 120 GLY B C 1
ATOM 2177 O O . GLY B 1 120 ? 35.213 12.884 -6.494 1.00 27.94 120 GLY B O 1
ATOM 2178 N N . GLY B 1 121 ? 36.425 11.289 -7.567 1.00 34.41 121 GLY B N 1
ATOM 2179 C CA . GLY B 1 121 ? 37.201 12.247 -8.339 1.00 37.17 121 GLY B CA 1
ATOM 2180 C C . GLY B 1 121 ? 37.429 11.804 -9.764 1.00 42.02 121 GLY B C 1
ATOM 2181 O O . GLY B 1 121 ? 36.845 10.786 -10.201 1.00 40.57 121 GLY B O 1
ATOM 2182 N N . PRO B 1 122 ? 38.244 12.577 -10.525 1.00 43.49 122 PRO B N 1
ATOM 2183 C CA . PRO B 1 122 ? 38.473 12.249 -11.948 1.00 44.24 122 PRO B CA 1
ATOM 2184 C C . PRO B 1 122 ? 38.815 10.768 -12.189 1.00 41.56 122 PRO B C 1
ATOM 2185 O O . PRO B 1 122 ? 38.336 10.170 -13.133 1.00 43.30 122 PRO B O 1
ATOM 2189 N N . GLU B 1 123 ? 39.612 10.170 -11.328 1.00 42.79 123 GLU B N 1
ATOM 2190 C CA . GLU B 1 123 ? 40.020 8.790 -11.596 1.00 49.28 123 GLU B CA 1
ATOM 2191 C C . GLU B 1 123 ? 38.880 7.765 -11.457 1.00 43.33 123 GLU B C 1
ATOM 2192 O O . GLU B 1 123 ? 38.866 6.753 -12.142 1.00 46.41 123 GLU B O 1
ATOM 2198 N N . ASN B 1 124 ? 37.898 8.048 -10.622 1.00 42.05 124 ASN B N 1
ATOM 2199 C CA . ASN B 1 124 ? 36.682 7.189 -10.545 1.00 38.64 124 ASN B CA 1
ATOM 2200 C C . ASN B 1 124 ? 35.767 7.317 -11.778 1.00 35.91 124 ASN B C 1
ATOM 2201 O O . ASN B 1 124 ? 34.830 6.565 -11.883 1.00 34.24 124 ASN B O 1
ATOM 2206 N N . TYR B 1 125 ? 36.018 8.267 -12.684 1.00 36.42 125 TYR B N 1
ATOM 2207 C CA . TYR B 1 125 ? 35.196 8.464 -13.906 1.00 36.83 125 TYR B CA 1
ATOM 2208 C C . TYR B 1 125 ? 36.085 8.602 -15.163 1.00 38.29 125 TYR B C 1
ATOM 2209 O O . TYR B 1 125 ? 36.231 9.679 -15.726 1.00 35.61 125 TYR B O 1
ATOM 2218 N N . SER B 1 126 ? 36.627 7.469 -15.605 1.00 46.41 126 SER B N 1
ATOM 2219 C CA . SER B 1 126 ? 37.707 7.430 -16.590 1.00 48.54 126 SER B CA 1
ATOM 2220 C C . SER B 1 126 ? 37.361 8.131 -17.922 1.00 47.07 126 SER B C 1
ATOM 2221 O O . SER B 1 126 ? 37.991 9.129 -18.268 1.00 46.67 126 SER B O 1
ATOM 2224 N N . GLY B 1 127 ? 36.358 7.627 -18.645 1.00 45.90 127 GLY B N 1
ATOM 2225 C CA . GLY B 1 127 ? 36.005 8.189 -19.950 1.00 45.97 127 GLY B CA 1
ATOM 2226 C C . GLY B 1 127 ? 34.783 9.071 -19.974 1.00 47.39 127 GLY B C 1
ATOM 2227 O O . GLY B 1 127 ? 34.190 9.270 -21.025 1.00 55.51 127 GLY B O 1
ATOM 2228 N N . LYS B 1 128 ? 34.446 9.665 -18.839 1.00 44.10 128 LYS B N 1
ATOM 2229 C CA . LYS B 1 128 ? 33.110 10.244 -18.625 1.00 44.50 128 LYS B CA 1
ATOM 2230 C C . LYS B 1 128 ? 33.163 11.781 -18.296 1.00 43.00 128 LYS B C 1
ATOM 2231 O O . LYS B 1 128 ? 34.163 12.284 -17.748 1.00 38.49 128 LYS B O 1
ATOM 2237 N N 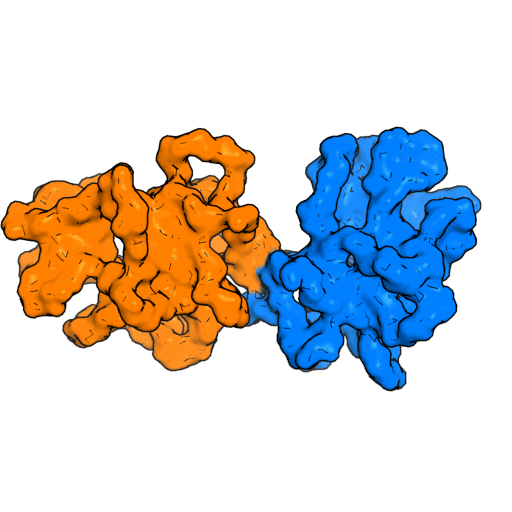. GLN B 1 129 ? 32.111 12.513 -18.675 1.00 35.79 129 GLN B N 1
ATOM 2238 C CA . GLN B 1 129 ? 32.019 13.924 -18.333 1.00 36.66 129 GLN B CA 1
ATOM 2239 C C . GLN B 1 129 ? 31.502 14.097 -16.904 1.00 33.57 129 GLN B C 1
ATOM 2240 O O . GLN B 1 129 ? 30.591 13.413 -16.489 1.00 35.88 129 GLN B O 1
ATOM 2246 N N . THR B 1 130 ? 32.081 15.023 -16.160 1.00 31.30 130 THR B N 1
ATOM 2247 C CA . THR B 1 130 ? 31.516 15.484 -14.890 1.00 29.03 130 THR B CA 1
ATOM 2248 C C . THR B 1 130 ? 31.326 16.991 -14.991 1.00 30.05 130 THR B C 1
ATOM 2249 O O . THR B 1 130 ? 32.082 17.657 -15.661 1.00 31.03 130 THR B O 1
ATOM 2253 N N . LEU B 1 131 ? 30.298 17.526 -14.337 1.00 30.47 131 LEU B N 1
ATOM 2254 C CA . LEU B 1 131 ? 29.926 18.941 -14.508 1.00 26.81 131 LEU B CA 1
ATOM 2255 C C . LEU B 1 131 ? 30.184 19.736 -13.254 1.00 25.58 131 LEU B C 1
ATOM 2256 O O . LEU B 1 131 ? 29.604 19.472 -12.229 1.00 26.21 131 LEU B O 1
ATOM 2261 N N . SER B 1 132 ? 31.093 20.688 -13.334 1.00 26.81 132 SER B N 1
ATOM 2262 C CA . SER B 1 132 ? 31.359 21.586 -12.228 1.00 29.53 132 SER B CA 1
ATOM 2263 C C . SER B 1 132 ? 30.112 22.421 -11.883 1.00 29.07 132 SER B C 1
ATOM 2264 O O . SER B 1 132 ? 29.358 22.835 -12.783 1.00 25.24 132 SER B O 1
ATOM 2267 N N . GLY B 1 133 ? 29.916 22.654 -10.576 1.00 27.00 133 GLY B N 1
ATOM 2268 C CA . GLY B 1 133 ? 28.843 23.523 -10.104 1.00 24.77 133 GLY B CA 1
ATOM 2269 C C . GLY B 1 133 ? 28.576 23.374 -8.630 1.00 23.49 133 GLY B C 1
ATOM 2270 O O . GLY B 1 133 ? 29.337 22.767 -7.924 1.00 24.31 133 GLY B O 1
ATOM 2271 N N . THR B 1 134 ? 27.465 23.922 -8.166 1.00 24.32 134 THR B N 1
ATOM 2272 C CA . THR B 1 134 ? 27.131 23.897 -6.755 1.00 20.48 134 THR B CA 1
ATOM 2273 C C . THR B 1 134 ? 25.754 23.340 -6.615 1.00 16.98 134 THR B C 1
ATOM 2274 O O . THR B 1 134 ? 24.949 23.522 -7.519 1.00 16.04 134 THR B O 1
ATOM 2278 N N . PHE B 1 135 ? 25.500 22.674 -5.493 1.00 15.91 135 PHE B N 1
ATOM 2279 C CA . PHE B 1 135 ? 24.146 22.320 -5.095 1.00 15.37 135 PHE B CA 1
ATOM 2280 C C . PHE B 1 135 ? 23.483 23.470 -4.332 1.00 17.08 135 PHE B C 1
ATOM 2281 O O . PHE B 1 135 ? 24.107 24.479 -3.956 1.00 17.89 135 PHE B O 1
ATOM 2289 N N . ASN B 1 136 ? 22.190 23.315 -4.121 1.00 17.75 136 ASN B N 1
ATOM 2290 C CA . ASN B 1 136 ? 21.380 24.251 -3.340 1.00 17.01 136 ASN B CA 1
ATOM 2291 C C . ASN B 1 136 ? 20.132 23.526 -2.813 1.00 16.78 136 ASN B C 1
ATOM 2292 O O . ASN B 1 136 ? 19.848 22.408 -3.209 1.00 15.89 136 ASN B O 1
ATOM 2297 N N . ILE B 1 137 ? 19.430 24.170 -1.889 1.00 18.09 137 ILE B N 1
ATOM 2298 C CA . ILE B 1 137 ? 18.238 23.622 -1.290 1.00 18.68 137 ILE B CA 1
ATOM 2299 C C . ILE B 1 137 ? 17.179 24.677 -1.438 1.00 20.85 137 ILE B C 1
ATOM 2300 O O . ILE B 1 137 ? 17.464 25.846 -1.278 1.00 19.07 137 ILE B O 1
ATOM 2305 N N . GLN B 1 138 ? 15.952 24.256 -1.767 1.00 24.33 138 GLN B N 1
ATOM 2306 C CA . GLN B 1 138 ? 14.818 25.182 -1.934 1.00 23.59 138 GLN B CA 1
ATOM 2307 C C . GLN B 1 138 ? 13.548 24.575 -1.320 1.00 24.81 138 GLN B C 1
ATOM 2308 O O . GLN B 1 138 ? 13.402 23.359 -1.243 1.00 23.85 138 GLN B O 1
ATOM 2314 N N . LYS B 1 139 ? 12.620 25.418 -0.882 1.00 27.78 139 LYS B N 1
ATOM 2315 C CA . LYS B 1 139 ? 11.289 24.957 -0.506 1.00 27.81 139 LYS B CA 1
ATOM 2316 C C . LYS B 1 139 ? 10.724 24.227 -1.700 1.00 27.62 139 LYS B C 1
ATOM 2317 O O . LYS B 1 139 ? 10.865 24.688 -2.819 1.00 27.72 139 LYS B O 1
ATOM 2323 N N . TYR B 1 140 ? 10.093 23.081 -1.475 1.00 31.02 140 TYR B N 1
ATOM 2324 C CA . TYR B 1 140 ? 9.484 22.315 -2.591 1.00 31.92 140 TYR B CA 1
ATOM 2325 C C . TYR B 1 140 ? 8.441 23.118 -3.419 1.00 35.79 140 TYR B C 1
ATOM 2326 O O . TYR B 1 140 ? 8.430 22.985 -4.671 1.00 33.56 140 TYR B O 1
ATOM 2335 N N . GLY B 1 141 ? 7.631 23.944 -2.725 1.00 37.27 141 GLY B N 1
ATOM 2336 C CA . GLY B 1 141 ? 6.601 24.780 -3.348 1.00 43.44 141 GLY B CA 1
ATOM 2337 C C . GLY B 1 141 ? 5.314 24.664 -2.537 1.00 48.93 141 GLY B C 1
ATOM 2338 O O . GLY B 1 141 ? 4.963 25.553 -1.734 1.00 49.16 141 GLY B O 1
ATOM 2339 N N . SER B 1 142 ? 4.599 23.563 -2.767 1.00 50.87 142 SER B N 1
ATOM 2340 C CA . SER B 1 142 ? 3.452 23.193 -1.922 1.00 48.86 142 SER B CA 1
ATOM 2341 C C . SER B 1 142 ? 4.004 22.348 -0.800 1.00 50.69 142 SER B C 1
ATOM 2342 O O . SER B 1 142 ? 5.046 21.671 -0.985 1.00 47.73 142 SER B O 1
ATOM 2345 N N . GLY B 1 143 ? 3.335 22.428 0.358 1.00 52.04 143 GLY B N 1
ATOM 2346 C CA . GLY B 1 143 ? 3.480 21.461 1.467 1.00 46.93 143 GLY B CA 1
ATOM 2347 C C . GLY B 1 143 ? 4.839 21.349 2.155 1.00 45.11 143 GLY B C 1
ATOM 2348 O O . GLY B 1 143 ? 5.721 22.235 2.033 1.00 42.94 143 GLY B O 1
ATOM 2349 N N . PHE B 1 144 ? 5.012 20.250 2.890 1.00 40.29 144 PHE B N 1
ATOM 2350 C CA . PHE B 1 144 ? 6.200 20.083 3.721 1.00 38.09 144 PHE B CA 1
ATOM 2351 C C . PHE B 1 144 ? 7.442 19.830 2.841 1.00 35.35 144 PHE B C 1
ATOM 2352 O O . PHE B 1 144 ? 7.354 19.284 1.719 1.00 31.20 144 PHE B O 1
ATOM 2360 N N . GLY B 1 145 ? 8.584 20.303 3.334 1.00 31.76 145 GLY B N 1
ATOM 2361 C CA . GLY B 1 145 ? 9.848 19.874 2.801 1.00 31.76 145 GLY B CA 1
ATOM 2362 C C . GLY B 1 145 ? 10.365 20.611 1.593 1.00 30.43 145 GLY B C 1
ATOM 2363 O O . GLY B 1 145 ? 9.875 21.708 1.261 1.00 31.43 145 GLY B O 1
ATOM 2364 N N . TYR B 1 146 ? 11.360 19.977 0.951 1.00 25.37 146 TYR B N 1
ATOM 2365 C CA . TYR B 1 146 ? 12.374 20.680 0.176 1.00 23.60 146 TYR B CA 1
ATOM 2366 C C . TYR B 1 146 ? 12.742 19.937 -1.109 1.00 23.97 146 TYR B C 1
ATOM 2367 O O . TYR B 1 146 ? 12.283 18.821 -1.382 1.00 23.91 146 TYR B O 1
ATOM 2376 N N . LYS B 1 147 ? 13.534 20.600 -1.937 1.00 21.67 147 LYS B N 1
ATOM 2377 C CA . LYS B 1 147 ? 14.129 19.966 -3.077 1.00 19.93 147 LYS B CA 1
ATOM 2378 C C . LYS B 1 147 ? 15.562 20.443 -3.184 1.00 20.37 147 LYS B C 1
ATOM 2379 O O . LYS B 1 147 ? 15.875 21.631 -2.887 1.00 20.25 147 LYS B O 1
ATOM 2385 N N . LEU B 1 148 ? 16.425 19.499 -3.579 1.00 18.33 148 LEU B N 1
ATOM 2386 C CA . LEU B 1 148 ? 17.786 19.784 -3.921 1.00 16.81 148 LEU B CA 1
ATOM 2387 C C . LEU B 1 148 ? 17.874 20.297 -5.380 1.00 17.02 148 LEU B C 1
ATOM 2388 O O . LEU B 1 148 ? 17.032 19.954 -6.244 1.00 16.13 148 LEU B O 1
ATOM 2393 N N . GLY B 1 149 ? 18.887 21.125 -5.637 1.00 14.37 149 GLY B N 1
ATOM 2394 C CA . GLY B 1 149 ? 19.080 21.712 -6.940 1.00 13.89 149 GLY B CA 1
ATOM 2395 C C . GLY B 1 149 ? 20.531 21.775 -7.257 1.00 14.83 149 GLY B C 1
ATOM 2396 O O . GLY B 1 149 ? 21.336 21.762 -6.374 1.00 17.89 149 GLY B O 1
ATOM 2397 N N . PHE B 1 150 ? 20.872 21.806 -8.533 1.00 16.60 150 PHE B N 1
ATOM 2398 C CA . PHE B 1 150 ? 22.258 21.942 -8.959 1.00 16.60 150 PHE B CA 1
ATOM 2399 C C . PHE B 1 150 ? 22.370 23.061 -10.001 1.00 17.00 150 PHE B C 1
ATOM 2400 O O . PHE B 1 150 ? 21.685 23.053 -10.980 1.00 18.17 150 PHE B O 1
ATOM 2408 N N . CYS B 1 151 ? 23.252 24.016 -9.764 1.00 19.42 151 CYS B N 1
ATOM 2409 C CA . CYS B 1 151 ? 23.567 25.072 -10.715 1.00 20.76 151 CYS B CA 1
ATOM 2410 C C . CYS B 1 151 ? 24.969 24.856 -11.353 1.00 25.26 151 CYS B C 1
ATOM 2411 O O . CYS B 1 151 ? 25.992 24.659 -10.641 1.00 23.82 151 CYS B O 1
ATOM 2414 N N . VAL B 1 152 ? 24.989 24.918 -12.692 1.00 25.63 152 VAL B N 1
ATOM 2415 C CA . VAL B 1 152 ? 26.174 24.678 -13.492 1.00 26.54 152 VAL B CA 1
ATOM 2416 C C . VAL B 1 152 ? 27.103 25.844 -13.274 1.00 28.78 152 VAL B C 1
ATOM 2417 O O . VAL B 1 152 ? 26.681 26.983 -13.379 1.00 30.13 152 VAL B O 1
ATOM 2421 N N . LYS B 1 153 ? 28.369 25.537 -12.990 1.00 30.84 153 LYS B N 1
ATOM 2422 C CA . LYS B 1 153 ? 29.335 26.502 -12.455 1.00 32.45 153 LYS B CA 1
ATOM 2423 C C . LYS B 1 153 ? 29.185 27.885 -13.008 1.00 32.41 153 LYS B C 1
ATOM 2424 O O . LYS B 1 153 ? 29.176 28.056 -14.211 1.00 37.87 153 LYS B O 1
ATOM 2430 N N . GLY B 1 154 ? 29.041 28.853 -12.109 1.00 34.20 154 GLY B N 1
ATOM 2431 C CA . GLY B 1 154 ? 28.973 30.267 -12.439 1.00 32.93 154 GLY B CA 1
ATOM 2432 C C . GLY B 1 154 ? 27.847 30.709 -13.367 1.00 34.92 154 GLY B C 1
ATOM 2433 O O . GLY B 1 154 ? 27.976 31.755 -14.013 1.00 34.36 154 GLY B O 1
ATOM 2434 N N . SER B 1 155 ? 26.745 29.948 -13.407 1.00 34.16 155 SER B N 1
ATOM 2435 C CA . SER B 1 155 ? 25.657 30.164 -14.361 1.00 32.09 155 SER B CA 1
ATOM 2436 C C . SER B 1 155 ? 24.306 30.048 -13.660 1.00 34.56 155 SER B C 1
ATOM 2437 O O . SER B 1 155 ? 24.157 29.278 -12.700 1.00 32.39 155 SER B O 1
ATOM 2440 N N . PRO B 1 156 ? 23.294 30.778 -14.156 1.00 35.23 156 PRO B N 1
ATOM 2441 C CA . PRO B 1 156 ? 21.933 30.567 -13.694 1.00 32.35 156 PRO B CA 1
ATOM 2442 C C . PRO B 1 156 ? 21.258 29.285 -14.229 1.00 33.77 156 PRO B C 1
ATOM 2443 O O . PRO B 1 156 ? 20.071 29.111 -13.996 1.00 33.97 156 PRO B O 1
ATOM 2447 N N . ILE B 1 157 ? 21.970 28.429 -14.974 1.00 33.17 157 ILE B N 1
ATOM 2448 C CA . ILE B 1 157 ? 21.438 27.138 -15.393 1.00 30.79 157 ILE B CA 1
ATOM 2449 C C . ILE B 1 157 ? 21.376 26.236 -14.173 1.00 26.47 157 ILE B C 1
ATOM 2450 O O . ILE B 1 157 ? 22.344 25.611 -13.800 1.00 25.71 157 ILE B O 1
ATOM 2455 N N . CYS B 1 158 ? 20.197 26.183 -13.578 1.00 25.09 158 CYS B N 1
ATOM 2456 C CA . CYS B 1 158 ? 19.941 25.454 -12.366 1.00 24.26 158 CYS B CA 1
ATOM 2457 C C . CYS B 1 158 ? 18.798 24.459 -12.545 1.00 23.08 158 CYS B C 1
ATOM 2458 O O . CYS B 1 158 ? 17.747 24.833 -12.959 1.00 23.80 158 CYS B O 1
ATOM 2461 N N . LEU B 1 159 ? 19.018 23.190 -12.245 1.00 21.42 159 LEU B N 1
ATOM 2462 C CA . LEU B 1 159 ? 17.979 22.202 -12.349 1.00 22.38 159 LEU B CA 1
ATOM 2463 C C . LEU B 1 159 ? 17.715 21.544 -11.010 1.00 21.35 159 LEU B C 1
ATOM 2464 O O . LEU B 1 159 ? 18.612 21.348 -10.203 1.00 20.69 159 LEU B O 1
ATOM 2469 N N . ASP B 1 160 ? 16.462 21.174 -10.811 1.00 20.44 160 ASP B N 1
ATOM 2470 C CA . ASP B 1 160 ? 16.073 20.416 -9.659 1.00 21.12 160 ASP B CA 1
ATOM 2471 C C . ASP B 1 160 ? 16.692 19.014 -9.782 1.00 21.95 160 ASP B C 1
ATOM 2472 O O . ASP B 1 160 ? 17.026 18.560 -10.914 1.00 19.41 160 ASP B O 1
ATOM 2477 N N . ILE B 1 161 ? 16.876 18.386 -8.609 1.00 19.01 161 ILE B N 1
ATOM 2478 C CA . ILE B 1 161 ? 17.258 17.005 -8.505 1.00 18.69 161 ILE B CA 1
ATOM 2479 C C . ILE B 1 161 ? 15.979 16.210 -8.389 1.00 18.44 161 ILE B C 1
ATOM 2480 O O . ILE B 1 161 ? 15.195 16.414 -7.456 1.00 17.35 161 ILE B O 1
ATOM 2485 N N . GLY B 1 162 ? 15.813 15.303 -9.351 1.00 21.02 162 GLY B N 1
ATOM 2486 C CA . GLY B 1 162 ? 14.785 14.249 -9.312 1.00 23.14 162 GLY B CA 1
ATOM 2487 C C . GLY B 1 162 ? 15.401 12.861 -9.151 1.00 22.06 162 GLY B C 1
ATOM 2488 O O . GLY B 1 162 ? 16.575 12.741 -8.784 1.00 18.98 162 GLY B O 1
ATOM 2489 N N . ARG B 1 163 ? 14.591 11.839 -9.428 1.00 21.90 163 ARG B N 1
ATOM 2490 C CA . ARG B 1 163 ? 14.993 10.426 -9.273 1.00 23.84 163 ARG B CA 1
ATOM 2491 C C . ARG B 1 163 ? 14.759 9.590 -10.526 1.00 24.92 163 ARG B C 1
ATOM 2492 O O . ARG B 1 163 ? 13.781 9.759 -11.195 1.00 26.27 163 ARG B O 1
ATOM 2500 N N . TYR B 1 164 ? 15.668 8.690 -10.847 1.00 27.05 164 TYR B N 1
ATOM 2501 C CA . TYR B 1 164 ? 15.518 7.837 -12.048 1.00 27.75 164 TYR B CA 1
ATOM 2502 C C . TYR B 1 164 ? 15.854 6.397 -11.705 1.00 26.82 164 TYR B C 1
ATOM 2503 O O . TYR B 1 164 ? 16.976 6.100 -11.313 1.00 25.35 164 TYR B O 1
ATOM 2512 N N . ASP B 1 165 ? 14.878 5.513 -11.855 1.00 29.58 165 ASP B N 1
ATOM 2513 C CA . ASP B 1 165 ? 15.002 4.157 -11.365 1.00 31.42 165 ASP B CA 1
ATOM 2514 C C . ASP B 1 165 ? 15.628 3.348 -12.486 1.00 32.68 165 ASP B C 1
ATOM 2515 O O . ASP B 1 165 ? 14.969 3.028 -13.443 1.00 34.51 165 ASP B O 1
ATOM 2520 N N . ASN B 1 166 ? 16.910 3.022 -12.372 1.00 34.79 166 ASN B N 1
ATOM 2521 C CA . ASN B 1 166 ? 17.576 2.162 -13.364 1.00 34.39 166 ASN B CA 1
ATOM 2522 C C . ASN B 1 166 ? 17.758 0.720 -12.849 1.00 33.42 166 ASN B C 1
ATOM 2523 O O . ASN B 1 166 ? 18.638 0.020 -13.290 1.00 32.31 166 ASN B O 1
ATOM 2528 N N . ASP B 1 167 ? 16.912 0.305 -11.906 1.00 37.15 167 ASP B N 1
ATOM 2529 C CA . ASP B 1 167 ? 16.830 -1.068 -11.384 1.00 36.02 167 ASP B CA 1
ATOM 2530 C C . ASP B 1 167 ? 18.144 -1.528 -10.850 1.00 30.54 167 ASP B C 1
ATOM 2531 O O . ASP B 1 167 ? 18.674 -2.485 -11.328 1.00 34.92 167 ASP B O 1
ATOM 2536 N N . GLU B 1 168 ? 18.654 -0.822 -9.850 1.00 31.59 168 GLU B N 1
ATOM 2537 C CA . GLU B 1 168 ? 19.967 -1.100 -9.225 1.00 32.32 168 GLU B CA 1
ATOM 2538 C C . GLU B 1 168 ? 19.861 -1.278 -7.682 1.00 29.77 168 GLU B C 1
ATOM 2539 O O . GLU B 1 168 ? 20.775 -0.985 -6.945 1.00 33.50 168 GLU B O 1
ATOM 2545 N N . GLY B 1 169 ? 18.739 -1.774 -7.192 1.00 29.59 169 GLY B N 1
ATOM 2546 C CA . GLY B 1 169 ? 18.471 -1.806 -5.738 1.00 32.18 169 GLY B CA 1
ATOM 2547 C C . GLY B 1 169 ? 18.178 -0.452 -5.108 1.00 32.61 169 GLY B C 1
ATOM 2548 O O . GLY B 1 169 ? 18.024 -0.315 -3.889 1.00 30.84 169 GLY B O 1
ATOM 2549 N N . GLY B 1 170 ? 18.016 0.541 -5.974 1.00 33.76 170 GLY B N 1
ATOM 2550 C CA . GLY B 1 170 ? 17.846 1.914 -5.577 1.00 28.57 170 GLY B CA 1
ATOM 2551 C C . GLY B 1 170 ? 17.665 2.776 -6.803 1.00 28.77 170 GLY B C 1
ATOM 2552 O O . GLY B 1 170 ? 17.988 2.350 -7.936 1.00 29.41 170 GLY B O 1
ATOM 2553 N N . ARG B 1 171 ? 17.196 4.006 -6.546 1.00 28.73 171 ARG B N 1
ATOM 2554 C CA . ARG B 1 171 ? 16.974 5.035 -7.575 1.00 27.84 171 ARG B CA 1
ATOM 2555 C C . ARG B 1 171 ? 18.129 5.995 -7.608 1.00 25.56 171 ARG B C 1
ATOM 2556 O O . ARG B 1 171 ? 18.733 6.268 -6.574 1.00 23.12 171 ARG B O 1
ATOM 2564 N N . ARG B 1 172 ? 18.413 6.507 -8.799 1.00 24.73 172 ARG B N 1
ATOM 2565 C CA . ARG B 1 172 ? 19.418 7.545 -8.971 1.00 21.88 172 ARG B CA 1
ATOM 2566 C C . ARG B 1 172 ? 18.834 8.866 -8.642 1.00 18.04 172 ARG B C 1
ATOM 2567 O O . ARG B 1 172 ? 17.640 9.051 -8.736 1.00 15.92 172 ARG B O 1
ATOM 2575 N N . LEU B 1 173 ? 19.728 9.781 -8.331 1.00 17.64 173 LEU B N 1
ATOM 2576 C CA . LEU B 1 173 ? 19.395 11.161 -8.159 1.00 16.88 173 LEU B CA 1
ATOM 2577 C C . LEU B 1 173 ? 19.941 11.836 -9.405 1.00 16.19 173 LEU B C 1
ATOM 2578 O O . LEU B 1 173 ? 21.086 11.666 -9.718 1.00 17.87 173 LEU B O 1
ATOM 2583 N N . ASN B 1 174 ? 19.107 12.569 -10.129 1.00 16.74 174 ASN B N 1
ATOM 2584 C CA . ASN B 1 174 ? 19.526 13.208 -11.379 1.00 19.03 174 ASN B CA 1
ATOM 2585 C C . ASN B 1 174 ? 18.995 14.612 -11.578 1.00 20.89 174 ASN B C 1
ATOM 2586 O O . ASN B 1 174 ? 17.946 14.973 -11.021 1.00 22.79 174 ASN B O 1
ATOM 2591 N N . LEU B 1 175 ? 19.695 15.390 -12.401 1.00 19.76 175 LEU B N 1
ATOM 2592 C CA . LEU B 1 175 ? 19.178 16.664 -12.824 1.00 20.54 175 LEU B CA 1
ATOM 2593 C C . LEU B 1 175 ? 17.926 16.433 -13.685 1.00 21.21 175 LEU B C 1
ATOM 2594 O O . LEU B 1 175 ? 17.890 15.541 -14.491 1.00 20.37 175 LEU B O 1
ATOM 2599 N N . THR B 1 176 ? 16.894 17.231 -13.468 1.00 24.91 176 THR B N 1
ATOM 2600 C CA . THR B 1 176 ? 15.628 17.106 -14.200 1.00 24.80 176 THR B CA 1
ATOM 2601 C C . THR B 1 176 ? 14.997 18.467 -14.477 1.00 26.47 176 THR B C 1
ATOM 2602 O O . THR B 1 176 ? 15.194 19.440 -13.727 1.00 27.63 176 THR B O 1
ATOM 2606 N N . GLU B 1 177 ? 14.246 18.528 -15.570 1.00 29.23 177 GLU B N 1
ATOM 2607 C CA . GLU B 1 177 ? 13.334 19.649 -15.843 1.00 28.49 177 GLU B CA 1
ATOM 2608 C C . GLU B 1 177 ? 11.898 19.357 -15.364 1.00 25.29 177 GLU B C 1
ATOM 2609 O O . GLU B 1 177 ? 11.110 20.235 -15.295 1.00 28.15 177 GLU B O 1
ATOM 2615 N N . HIS B 1 178 ? 11.612 18.127 -14.979 1.00 28.46 178 HIS B N 1
ATOM 2616 C CA . HIS B 1 178 ? 10.297 17.697 -14.548 1.00 31.97 178 HIS B CA 1
ATOM 2617 C C . HIS B 1 178 ? 10.187 17.513 -12.994 1.00 28.93 178 HIS B C 1
ATOM 2618 O O . HIS B 1 178 ? 10.655 18.365 -12.240 1.00 26.30 178 HIS B O 1
ATOM 2625 N N . GLU B 1 179 ? 9.557 16.441 -12.521 1.00 29.66 179 GLU B N 1
ATOM 2626 C CA . GLU B 1 179 ? 9.232 16.321 -11.097 1.00 31.18 179 GLU B CA 1
ATOM 2627 C C . GLU B 1 179 ? 10.481 16.157 -10.235 1.00 27.97 179 GLU B C 1
ATOM 2628 O O . GLU B 1 179 ? 11.295 15.255 -10.485 1.00 26.18 179 GLU B O 1
ATOM 2634 N N . ALA B 1 180 ? 10.618 17.051 -9.251 1.00 25.21 180 ALA B N 1
ATOM 2635 C CA . ALA B 1 180 ? 11.725 17.042 -8.288 1.00 23.56 180 ALA B CA 1
ATOM 2636 C C . ALA B 1 180 ? 11.452 16.106 -7.077 1.00 23.85 180 ALA B C 1
ATOM 2637 O O . ALA B 1 180 ? 10.315 15.824 -6.713 1.00 26.06 180 ALA B O 1
ATOM 2639 N N . PHE B 1 181 ? 12.511 15.623 -6.465 1.00 21.44 181 PHE B N 1
ATOM 2640 C CA . PHE B 1 181 ? 12.399 14.716 -5.359 1.00 20.68 181 PHE B CA 1
ATOM 2641 C C . PHE B 1 181 ? 12.143 15.580 -4.085 1.00 22.54 181 PHE B C 1
ATOM 2642 O O . PHE B 1 181 ? 12.879 16.546 -3.780 1.00 21.75 181 PHE B O 1
ATOM 2650 N N . ARG B 1 182 ? 11.054 15.248 -3.391 1.00 23.27 182 ARG B N 1
ATOM 2651 C CA . ARG B 1 182 ? 10.580 15.984 -2.236 1.00 22.95 182 ARG B CA 1
ATOM 2652 C C . ARG B 1 182 ? 11.173 15.394 -0.951 1.00 22.91 182 ARG B C 1
ATOM 2653 O O . ARG B 1 182 ? 10.802 14.310 -0.518 1.00 26.50 182 ARG B O 1
ATOM 2661 N N . VAL B 1 183 ? 12.074 16.138 -0.326 1.00 20.71 183 VAL B N 1
ATOM 2662 C CA . VAL B 1 183 ? 12.901 15.636 0.732 1.00 19.77 183 VAL B CA 1
ATOM 2663 C C . VAL B 1 183 ? 12.744 16.398 2.024 1.00 21.21 183 VAL B C 1
ATOM 2664 O O . VAL B 1 183 ? 12.253 17.534 2.043 1.00 19.99 183 VAL B O 1
ATOM 2668 N N . VAL B 1 184 ? 13.179 15.736 3.097 1.00 21.26 184 VAL B N 1
ATOM 2669 C CA . VAL B 1 184 ? 13.391 16.360 4.387 1.00 23.35 184 VAL B CA 1
ATOM 2670 C C . VAL B 1 184 ? 14.749 15.923 4.906 1.00 23.86 184 VAL B C 1
ATOM 2671 O O . VAL B 1 184 ? 15.395 15.013 4.342 1.00 20.94 184 VAL B O 1
ATOM 2675 N N . PHE B 1 185 ? 15.154 16.596 5.983 1.00 23.04 185 PHE B N 1
ATOM 2676 C CA . PHE B 1 185 ? 16.454 16.454 6.575 1.00 21.75 185 PHE B CA 1
ATOM 2677 C C . PHE B 1 185 ? 16.270 16.051 8.044 1.00 22.07 185 PHE B C 1
ATOM 2678 O O . PHE B 1 185 ? 15.538 16.675 8.792 1.00 18.13 185 PHE B O 1
ATOM 2686 N N . VAL B 1 186 ? 16.959 14.985 8.435 1.00 26.24 186 VAL B N 1
ATOM 2687 C CA . VAL B 1 186 ? 16.787 14.379 9.748 1.00 28.19 186 VAL B CA 1
ATOM 2688 C C . VAL B 1 186 ? 18.120 14.320 10.440 1.00 28.86 186 VAL B C 1
ATOM 2689 O O . VAL B 1 186 ? 19.045 13.744 9.910 1.00 27.13 186 VAL B O 1
ATOM 2693 N N . ASP B 1 187 ? 18.194 14.918 11.640 1.00 36.05 187 ASP B N 1
ATOM 2694 C CA . ASP B 1 187 ? 19.412 14.900 12.489 1.00 34.91 187 ASP B CA 1
ATOM 2695 C C . ASP B 1 187 ? 19.841 13.476 12.612 1.00 29.50 187 ASP B C 1
ATOM 2696 O O . ASP B 1 187 ? 19.075 12.656 13.029 1.00 30.88 187 ASP B O 1
ATOM 2701 N N . ALA B 1 188 ? 21.043 13.197 12.179 1.00 30.03 188 ALA B N 1
ATOM 2702 C CA . ALA B 1 188 ? 21.581 11.857 12.215 1.00 35.17 188 ALA B CA 1
ATOM 2703 C C . ALA B 1 188 ? 22.866 11.869 13.029 1.00 40.93 188 ALA B C 1
ATOM 2704 O O . ALA B 1 188 ? 23.888 11.391 12.532 1.00 41.74 188 ALA B O 1
ATOM 2706 N N . SER B 1 189 ? 22.867 12.415 14.250 1.00 44.98 189 SER B N 1
ATOM 2707 C CA . SER B 1 189 ? 24.114 12.428 15.064 1.00 47.22 189 SER B CA 1
ATOM 2708 C C . SER B 1 189 ? 24.377 11.045 15.802 1.00 53.07 189 SER B C 1
ATOM 2709 O O . SER B 1 189 ? 24.445 10.982 17.032 1.00 54.27 189 SER B O 1
ATOM 2712 N N . SER B 1 190 ? 24.524 9.958 15.025 1.00 51.31 190 SER B N 1
ATOM 2713 C CA . SER B 1 190 ? 24.711 8.583 15.540 1.00 49.21 190 SER B CA 1
ATOM 2714 C C . SER B 1 190 ? 25.415 7.652 14.543 1.00 48.33 190 SER B C 1
ATOM 2715 O O . SER B 1 190 ? 25.798 8.060 13.443 1.00 45.38 190 SER B O 1
#

Radius of gyration: 23.79 Å; Cα contacts (8 Å, |Δi|>4): 927; chains: 2; bounding box: 56×50×63 Å

Foldseek 3Di:
DAFAAFPVGHGQFAVFWKWKAFPDDDQVAETWEFADDDPFPFGWFIFGARHHVDSYFIKGKHAPDDDPRTADFPGFIWIFTPDGDPQAPGRIWWWWADPVVGFTFITGGDCVSPPPTDTFDWTKGWACQPDDDAIWIKTDGHPDPPMFTWAWACPPPSGTTTTGDPDDHRGIGIGRDD/DAFAAFPVGDFQFAPFWKWKAFPDDDQVAETWEWQDDDPQPFGWFIFGARHHVDSYFIKGKHAPDDDPRTADAPGFIWIFTPDGDPVAPGRIWWWWADPVVGFTFITGGDCVSPPPTDTFDWTKGWAAQPDDDAIWIKTDGPPDPPIFTWAWACPPPSGITTTGDPDDTGGIGIGRDPD

InterPro domains:
  IPR002160 Proteinase inhibitor I3, Kunitz legume [PF00197] (30-200)
  IPR002160 Proteinase inhibitor I3, Kunitz legume [PR00291] (29-58)
  IPR002160 Proteinase inhibitor I3, Kunitz legume [PR00291] (68-88)
  IPR002160 Proteinase inhibitor I3, Kunitz legume [PR00291] (171-200)
  IPR002160 Proteinase inhibitor I3, Kunitz legume [PS00283] (30-46)
  IPR002160 Proteinase inhibitor I3, Kunitz legume [PTHR33107] (7-202)
  IPR002160 Proteinase inhibitor I3, Kunitz legume [SM00452] (29-204)
  IPR011065 Kunitz inhibitor STI-like superfamily [SSF50386] (26-206)